Protein AF-A0A3E0QQ05-F1 (afdb_monomer)

Foldseek 3Di:
DDDDDDDDDDDDDDDDDDPDPPPDPPPPPPLPWAKADEFEEEDADALDAFQDWDFQPPDPDVVSVVVVVVCVVHVRYTYIYHYFDACVRPVCGLQVQLPDPPHGQKYKYFLVSCQVRVVVRFDFCVVVCVVCVVVCDDPQVVVQCVSDDVRTRQWHFPDDDAWDKDFDPVLCVVLVQDDDDVVRDPVSVVVVQVSCVVVVAEEEEDEPRDPPPDDPVNVPPPGGYIYTYHDTGMTMGGDPDPMDIDGDD

Sequence (249 aa):
MSVRMKTAAALFAAMLLLAACQSGIVQPDATETSYSGTLRVALFGGYSFQSTPYPAGNKPYPIHDRIKAFMEQNPNVQIEVTDFPSLSAKPTAVREALDDPDGYDIIEMNIHEARLAGNGRLSSLESRIQENKPRWDGDYAKVIEQAEIDGIPYLLPVRSDPMMVYYDRLAFAQLGLPEPREGWPLEEFASAANRLAEAGLSVAFRSISTRRSPSSADSEACTRHLIIRTSKFIWTAARPSRLSSSMPA

Nearest PDB structures (foldseek):
  5z6c-assembly1_A  TM=7.400E-01  e=3.273E-05  Bacillus subtilis subsp. subtilis str. 168
  4ry1-assembly2_B  TM=7.148E-01  e=7.923E-05  Pectobacterium atrosepticum SCRI1043
  2w7y-assembly2_B  TM=6.577E-01  e=3.273E-05  Streptococcus pneumoniae SP3-BS71
  5dvi-assembly2_B  TM=6.111E-01  e=2.985E-04  Pseudomonas bharatica CSV86
  8at0-assembly2_B  TM=5.837E-01  e=1.276E-03  Escherichia coli K-12

pLDDT: mean 76.59, std 19.72, range [32.69, 94.75]

Solvent-accessible surface area (backbone atoms only — not comparable to full-atom values): 15219 Å² total; per-residue (Å²): 139,90,83,82,89,82,90,85,90,78,90,79,92,86,78,92,82,84,88,78,83,80,75,79,73,79,69,76,81,73,75,65,71,44,53,36,43,66,45,37,35,30,35,66,42,67,100,63,80,42,81,59,74,37,62,57,48,79,51,103,45,78,67,26,55,53,51,35,54,50,32,72,76,28,80,54,36,45,51,39,33,25,35,41,62,52,51,92,78,34,80,56,42,60,42,54,44,65,69,37,91,85,43,54,32,31,38,53,41,34,68,67,53,44,67,75,52,30,74,97,60,58,38,75,38,55,71,61,48,63,76,38,35,95,79,49,46,73,70,63,36,52,53,37,62,75,56,37,56,97,86,39,39,40,48,46,81,78,48,82,36,72,65,44,81,45,70,39,66,65,60,31,58,77,69,71,47,82,78,90,53,91,86,59,50,68,67,58,52,51,50,53,46,50,56,37,43,76,71,73,30,51,68,45,82,42,66,76,89,68,75,68,77,78,52,84,80,61,72,78,62,86,72,54,40,40,36,42,34,50,49,60,55,34,20,36,33,38,40,81,66,76,58,49,74,48,73,81,130

Mean predicted aligned error: 13.29 Å

Secondary structure (DSSP, 8-state):
---------------------------------EEEEEEEEEE---SS---S-EETT-SSSHHHHHHHHHHHH-TTEEEEEEE---TTT-TTHHHHHHH-TTS-SEEEE-HHHHHHH-TTTSPP-HHHHHHHTTTS-HHHHHHHHHT-BTTB--EEEEEE---EEEE-HHHHHHTTPPPP-TT--HHHHHHHHHHHHHTT-EEEEEETT--PPPPGGGGS----EEEEEE--EEEEEEPPP--EEE---

Structure (mmCIF, N/CA/C/O backbone):
data_AF-A0A3E0QQ05-F1
#
_entry.id   AF-A0A3E0QQ05-F1
#
loop_
_atom_site.group_PDB
_atom_site.id
_atom_site.type_symbol
_atom_site.label_atom_id
_atom_site.label_alt_id
_atom_site.label_comp_id
_atom_site.label_asym_id
_atom_site.label_entity_id
_atom_site.label_seq_id
_atom_site.pdbx_PDB_ins_code
_atom_site.Cartn_x
_atom_site.Cartn_y
_atom_site.Cartn_z
_atom_site.occupancy
_atom_site.B_iso_or_equiv
_atom_site.auth_seq_id
_atom_site.auth_comp_id
_atom_site.auth_asym_id
_atom_site.auth_atom_id
_atom_site.pdbx_PDB_model_num
ATOM 1 N N . MET A 1 1 ? -85.302 -38.349 12.582 1.00 38.97 1 MET A N 1
ATOM 2 C CA . MET A 1 1 ? -85.136 -39.511 13.484 1.00 38.97 1 MET A CA 1
ATOM 3 C C . MET A 1 1 ? -83.931 -39.258 14.371 1.00 38.97 1 MET A C 1
ATOM 5 O O . MET A 1 1 ? -82.851 -39.019 13.854 1.00 38.97 1 MET A O 1
ATOM 9 N N . SER A 1 2 ? -84.146 -39.203 15.686 1.00 40.12 2 SER A N 1
ATOM 10 C CA . SER A 1 2 ? -83.115 -38.976 16.702 1.00 40.12 2 SER A CA 1
ATOM 11 C C . SER A 1 2 ? -82.510 -40.293 17.180 1.00 40.12 2 SER A C 1
ATOM 13 O O . SER A 1 2 ? -83.300 -41.177 17.487 1.00 40.12 2 SER A O 1
ATOM 15 N N . VAL A 1 3 ? -81.189 -40.362 17.385 1.00 39.41 3 VAL A N 1
ATOM 16 C CA . VAL A 1 3 ? -80.503 -41.107 18.473 1.00 39.41 3 VAL A CA 1
ATOM 17 C C . VAL A 1 3 ? -79.105 -40.464 18.610 1.00 39.41 3 VAL A C 1
ATOM 19 O O . VAL A 1 3 ? -78.308 -40.538 17.688 1.00 39.41 3 VAL A O 1
ATOM 22 N N . ARG A 1 4 ? -78.869 -39.523 19.532 1.00 43.28 4 ARG A N 1
ATOM 23 C CA . ARG A 1 4 ? -78.317 -39.690 20.895 1.00 43.28 4 ARG A CA 1
ATOM 24 C C . ARG A 1 4 ? -77.052 -40.570 21.027 1.00 43.28 4 ARG A C 1
ATOM 26 O O . ARG A 1 4 ? -77.151 -41.783 21.085 1.00 43.28 4 ARG A O 1
ATOM 33 N N . MET A 1 5 ? -75.952 -39.884 21.370 1.00 39.28 5 MET A N 1
ATOM 34 C CA . MET A 1 5 ? -75.190 -40.095 22.618 1.00 39.28 5 MET A CA 1
ATOM 35 C C . MET A 1 5 ? -74.213 -41.286 22.658 1.00 39.28 5 MET A C 1
ATOM 37 O O . MET A 1 5 ? -74.634 -42.437 22.682 1.00 39.28 5 MET A O 1
ATOM 41 N N . LYS A 1 6 ? -72.916 -41.001 22.849 1.00 41.19 6 LYS A N 1
ATOM 42 C CA . LYS A 1 6 ? -72.212 -41.180 24.140 1.00 41.19 6 LYS A CA 1
ATOM 43 C C . LYS A 1 6 ? -70.719 -40.844 24.018 1.00 41.19 6 LYS A C 1
ATOM 45 O O . LYS A 1 6 ? -70.012 -41.326 23.145 1.00 41.19 6 LYS A O 1
ATOM 50 N N . THR A 1 7 ? -70.288 -40.007 24.948 1.00 46.28 7 THR A N 1
ATOM 51 C CA . THR A 1 7 ? -68.917 -39.769 25.394 1.00 46.28 7 THR A CA 1
ATOM 52 C C . THR A 1 7 ? -68.251 -41.054 25.896 1.00 46.28 7 THR A C 1
ATOM 54 O O . THR A 1 7 ? -68.895 -41.857 26.568 1.00 46.28 7 THR A O 1
ATOM 57 N N . ALA A 1 8 ? -66.945 -41.200 25.662 1.00 43.06 8 ALA A N 1
ATOM 58 C CA . ALA A 1 8 ? -66.064 -42.013 26.500 1.00 43.06 8 ALA A CA 1
ATOM 59 C C . ALA A 1 8 ? -64.639 -41.442 26.447 1.00 43.06 8 ALA A C 1
ATOM 61 O O . ALA A 1 8 ? -63.964 -41.502 25.424 1.00 43.06 8 ALA A O 1
ATOM 62 N N . ALA A 1 9 ? -64.222 -40.852 27.563 1.00 43.16 9 ALA A N 1
ATOM 63 C CA . ALA A 1 9 ? -62.843 -40.508 27.867 1.00 43.16 9 ALA A CA 1
ATOM 64 C C . ALA A 1 9 ? -62.200 -41.676 28.635 1.00 43.16 9 ALA A C 1
ATOM 66 O O . ALA A 1 9 ? -62.809 -42.169 29.580 1.00 43.16 9 ALA A O 1
ATOM 67 N N . ALA A 1 10 ? -60.989 -42.082 28.248 1.00 41.22 10 ALA A N 1
ATOM 68 C CA . ALA A 1 10 ? -59.998 -42.800 29.068 1.00 41.22 10 ALA A CA 1
ATOM 69 C C . ALA A 1 10 ? -58.675 -42.813 28.266 1.00 41.22 10 ALA A C 1
ATOM 71 O O . ALA A 1 10 ? -58.627 -43.396 27.190 1.00 41.22 10 ALA A O 1
ATOM 72 N N . LEU A 1 11 ? -57.674 -41.973 28.560 1.00 43.28 11 LEU A N 1
ATOM 73 C CA . LEU A 1 11 ? -56.587 -42.212 29.527 1.00 43.28 11 LEU A CA 1
ATOM 74 C C . LEU A 1 11 ? -56.007 -43.634 29.446 1.00 43.28 11 LEU A C 1
ATOM 76 O O . LEU A 1 11 ? -56.561 -44.537 30.056 1.00 43.28 11 LEU A O 1
ATOM 80 N N . PHE A 1 12 ? -54.868 -43.802 28.764 1.00 42.97 12 PHE A N 1
ATOM 81 C CA . PHE A 1 12 ? -53.678 -44.431 29.352 1.00 42.97 12 PHE A CA 1
ATOM 82 C C . PHE A 1 12 ? -52.429 -44.157 28.502 1.00 42.97 12 PHE A C 1
ATOM 84 O O . PHE A 1 12 ? -52.388 -44.398 27.298 1.00 42.97 12 PHE A O 1
ATOM 91 N N . ALA A 1 13 ? -51.417 -43.616 29.171 1.00 38.94 13 ALA A N 1
ATOM 92 C CA . ALA A 1 13 ? -50.069 -43.429 28.678 1.00 38.94 13 ALA A CA 1
ATOM 93 C C . ALA A 1 13 ? -49.371 -44.781 28.467 1.00 38.94 13 ALA A C 1
ATOM 95 O O . ALA A 1 13 ? -49.426 -45.620 29.361 1.00 38.94 13 ALA A O 1
ATOM 96 N N . ALA A 1 14 ? -48.691 -44.949 27.329 1.00 40.16 14 ALA A N 1
ATOM 97 C CA . ALA A 1 14 ? -47.413 -45.660 27.190 1.00 40.16 14 ALA A CA 1
ATOM 98 C C . ALA A 1 14 ? -47.063 -45.820 25.702 1.00 40.16 14 ALA A C 1
ATOM 100 O O . ALA A 1 14 ? -47.568 -46.721 25.042 1.00 40.16 14 ALA A O 1
ATOM 101 N N . MET A 1 15 ? -46.176 -44.965 25.193 1.00 46.16 15 MET A N 1
ATOM 102 C CA . MET A 1 15 ? -45.082 -45.373 24.302 1.00 46.16 15 MET A CA 1
ATOM 103 C C . MET A 1 15 ? -44.133 -44.182 24.119 1.00 46.16 15 MET A C 1
ATOM 105 O O . MET A 1 15 ? -44.240 -43.390 23.186 1.00 46.16 15 MET A O 1
ATOM 109 N N . LEU A 1 16 ? -43.196 -44.056 25.067 1.00 51.97 16 LEU A N 1
ATOM 110 C CA . LEU A 1 16 ? -41.859 -43.571 24.742 1.00 51.97 16 LEU A CA 1
ATOM 111 C C . LEU A 1 16 ? -41.307 -44.477 23.640 1.00 51.97 16 LEU A C 1
ATOM 113 O O . LEU A 1 16 ? -41.326 -45.691 23.829 1.00 51.97 16 LEU A O 1
ATOM 117 N N . LEU A 1 17 ? -40.825 -43.877 22.551 1.00 50.38 17 LEU A N 1
ATOM 118 C CA . LEU A 1 17 ? -39.669 -44.274 21.730 1.00 50.38 17 LEU A CA 1
ATOM 119 C C . LEU A 1 17 ? -39.839 -43.679 20.328 1.00 50.38 17 LEU A C 1
ATOM 121 O O . LEU A 1 17 ? -40.273 -44.365 19.420 1.00 50.38 17 LEU A O 1
ATOM 125 N N . LEU A 1 18 ? -39.474 -42.411 20.143 1.00 44.72 18 LEU A N 1
ATOM 126 C CA . LEU A 1 18 ? -38.941 -41.928 18.862 1.00 44.72 18 LEU A CA 1
ATOM 127 C C . LEU A 1 18 ? -38.005 -40.735 19.136 1.00 44.72 18 LEU A C 1
ATOM 129 O O . LEU A 1 18 ? -38.183 -39.621 18.659 1.00 44.72 18 LEU A O 1
ATOM 133 N N . ALA A 1 19 ? -36.997 -40.989 19.973 1.00 53.72 19 ALA A N 1
ATOM 134 C CA . ALA A 1 19 ? -35.751 -40.240 19.944 1.00 53.72 19 ALA A CA 1
ATOM 135 C C . ALA A 1 19 ? -34.808 -40.979 18.989 1.00 53.72 19 ALA A C 1
ATOM 137 O O . ALA A 1 19 ? -34.232 -41.994 19.365 1.00 53.72 19 ALA A O 1
ATOM 138 N N . ALA A 1 20 ? -34.703 -40.504 17.751 1.00 45.84 20 ALA A N 1
ATOM 139 C CA . ALA A 1 20 ? -33.552 -40.707 16.873 1.00 45.84 20 ALA A CA 1
ATOM 140 C C . ALA A 1 20 ? -33.753 -39.858 15.613 1.00 45.84 20 ALA A C 1
ATOM 142 O O . ALA A 1 20 ? -34.828 -39.876 15.026 1.00 45.84 20 ALA A O 1
ATOM 143 N N . CYS A 1 21 ? -32.696 -39.150 15.214 1.00 43.31 21 CYS A N 1
ATOM 144 C CA . CYS A 1 21 ? -32.610 -38.206 14.094 1.00 43.31 21 CYS A CA 1
ATOM 145 C C . CYS A 1 21 ? -33.049 -36.760 14.385 1.00 43.31 21 CYS A C 1
ATOM 147 O O . CYS A 1 21 ? -33.663 -36.113 13.543 1.00 43.31 21 CYS A O 1
ATOM 149 N N . GLN A 1 22 ? -32.612 -36.192 15.513 1.00 44.66 22 GLN A N 1
ATOM 150 C CA . GLN A 1 22 ? -32.132 -34.810 15.457 1.00 44.66 22 GLN A CA 1
ATOM 151 C C . GLN A 1 22 ? -30.623 -34.895 15.246 1.00 44.66 22 GLN A C 1
ATOM 153 O O . GLN A 1 22 ? -29.853 -35.071 16.187 1.00 44.66 22 GLN A O 1
ATOM 158 N N . SER A 1 23 ? -30.218 -34.916 13.977 1.00 44.16 23 SER A N 1
ATOM 159 C CA . SER A 1 23 ? -28.817 -34.794 13.596 1.00 44.16 23 SER A CA 1
ATOM 160 C C . SER A 1 23 ? -28.290 -33.519 14.237 1.00 44.16 23 SER A C 1
ATOM 162 O O . SER A 1 23 ? -28.726 -32.423 13.888 1.00 44.16 23 SER A O 1
ATOM 164 N N . GLY A 1 24 ? -27.413 -33.689 15.226 1.00 43.06 24 GLY A N 1
ATOM 165 C CA . GLY A 1 24 ? -26.713 -32.609 15.894 1.00 43.06 24 GLY A CA 1
ATOM 166 C C . GLY A 1 24 ? -25.843 -31.876 14.889 1.00 43.06 24 GLY A C 1
ATOM 167 O O . GLY A 1 24 ? -24.678 -32.209 14.702 1.00 43.06 24 GLY A O 1
ATOM 168 N N . ILE A 1 25 ? -26.418 -30.866 14.248 1.00 38.78 25 ILE A N 1
ATOM 169 C CA . ILE A 1 25 ? -25.654 -29.703 13.839 1.00 38.78 25 ILE A CA 1
ATOM 170 C C . ILE A 1 25 ? -25.498 -28.912 15.130 1.00 38.78 25 ILE A C 1
ATOM 172 O O . ILE A 1 25 ? -26.412 -28.217 15.565 1.00 38.78 25 ILE A O 1
ATOM 176 N N . VAL A 1 26 ? -24.349 -29.085 15.779 1.00 35.78 26 VAL A N 1
ATOM 177 C CA . VAL A 1 26 ? -23.828 -28.066 16.683 1.00 35.78 26 VAL A CA 1
ATOM 178 C C . VAL A 1 26 ? -23.641 -26.837 15.800 1.00 35.78 26 VAL A C 1
ATOM 180 O O . VAL A 1 26 ? -22.655 -26.729 15.075 1.00 35.78 26 VAL A O 1
ATOM 183 N N . GLN A 1 27 ? -24.644 -25.960 15.768 1.00 42.28 27 GLN A N 1
ATOM 184 C CA . GLN A 1 27 ? -24.405 -24.583 15.380 1.00 42.28 27 GLN A CA 1
ATOM 185 C C . GLN A 1 27 ? -23.382 -24.075 16.396 1.00 42.28 27 GLN A C 1
ATOM 187 O O . GLN A 1 27 ? -23.651 -24.169 17.595 1.00 42.28 27 GLN A O 1
ATOM 192 N N . PRO A 1 28 ? -22.188 -23.628 15.973 1.00 38.81 28 PRO A N 1
ATOM 193 C CA . PRO A 1 28 ? -21.357 -22.876 16.889 1.00 38.81 28 PRO A CA 1
ATOM 194 C C . PRO A 1 28 ? -22.210 -21.683 17.309 1.00 38.81 28 PRO A C 1
ATOM 196 O O . PRO A 1 28 ? -22.680 -20.944 16.440 1.00 38.81 28 PRO A O 1
ATOM 199 N N . ASP A 1 29 ? -22.471 -21.549 18.610 1.00 37.44 29 ASP A N 1
ATOM 200 C CA . ASP A 1 29 ? -23.001 -20.314 19.170 1.00 37.44 29 ASP A CA 1
ATOM 201 C C . ASP A 1 29 ? -22.044 -19.213 18.720 1.00 37.44 29 ASP A C 1
ATOM 203 O O . ASP A 1 29 ? -20.929 -19.068 19.229 1.00 37.44 29 ASP A O 1
ATOM 207 N N . ALA A 1 30 ? -22.447 -18.483 17.683 1.00 43.88 30 ALA A N 1
ATOM 208 C CA . ALA A 1 30 ? -21.835 -17.226 17.346 1.00 43.88 30 ALA A CA 1
ATOM 209 C C . ALA A 1 30 ? -22.199 -16.314 18.510 1.00 43.88 30 ALA A C 1
ATOM 211 O O . ALA A 1 30 ? -23.277 -15.728 18.541 1.00 43.88 30 ALA A O 1
ATOM 212 N N . THR A 1 31 ? -21.325 -16.248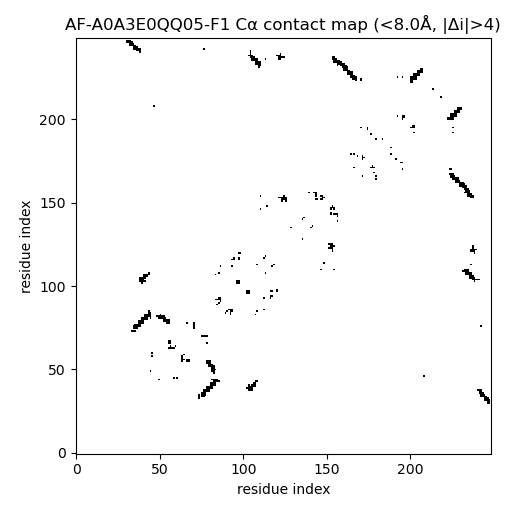 19.512 1.00 48.69 31 THR A N 1
ATOM 213 C CA . THR A 1 31 ? -21.320 -15.144 20.461 1.00 48.69 31 THR A CA 1
ATOM 214 C C . THR A 1 31 ? -21.279 -13.877 19.615 1.00 48.69 31 THR A C 1
ATOM 216 O O . THR A 1 31 ? -20.237 -13.575 19.023 1.00 48.69 31 THR A O 1
ATOM 219 N N . GLU A 1 32 ? -22.421 -13.202 19.461 1.00 58.31 32 GLU A N 1
ATOM 220 C CA . GLU A 1 32 ? -22.522 -11.976 18.675 1.00 58.31 32 GLU A CA 1
ATOM 221 C C . GLU A 1 32 ? -21.698 -10.909 19.391 1.00 58.31 32 GLU A C 1
ATOM 223 O O . GLU A 1 32 ? -22.152 -10.219 20.302 1.00 58.31 32 GLU A O 1
ATOM 228 N N . THR A 1 33 ? -20.423 -10.834 19.022 1.00 69.81 33 THR A N 1
ATOM 229 C CA . THR A 1 33 ? -19.538 -9.774 19.477 1.00 69.81 33 THR A CA 1
ATOM 230 C C . THR A 1 33 ? -20.056 -8.485 18.864 1.00 69.81 33 THR A C 1
ATOM 232 O O . THR A 1 33 ? -19.930 -8.263 17.662 1.00 69.81 33 THR A O 1
ATOM 235 N N . SER A 1 34 ? -20.666 -7.644 19.693 1.00 80.00 34 SER A N 1
ATOM 236 C CA . SER A 1 34 ? -21.087 -6.309 19.282 1.00 80.00 34 SER A CA 1
ATOM 237 C C . SER A 1 34 ? -19.917 -5.335 19.426 1.00 80.00 34 SER A C 1
ATOM 239 O O . SER A 1 34 ? -19.274 -5.270 20.478 1.00 80.00 34 SER A O 1
ATOM 241 N N . TYR A 1 35 ? -19.626 -4.590 18.359 1.00 88.81 35 TYR A N 1
ATOM 242 C CA . TYR A 1 35 ? -18.605 -3.542 18.348 1.00 88.81 35 TYR A CA 1
ATOM 243 C C . TYR A 1 35 ? -19.257 -2.165 18.411 1.00 88.81 35 TYR A C 1
ATOM 245 O O . TYR A 1 35 ? -20.304 -1.948 17.798 1.00 88.81 35 TYR A O 1
ATOM 253 N N . SER A 1 36 ? -18.628 -1.218 19.108 1.00 92.56 36 SER A N 1
ATOM 254 C CA . SER A 1 36 ? -19.083 0.176 19.126 1.00 92.56 36 SER A CA 1
ATOM 255 C C . SER A 1 36 ? -17.932 1.178 19.190 1.00 92.56 36 SER A C 1
ATOM 257 O O . SER A 1 36 ? -16.874 0.883 19.751 1.00 92.56 36 SER A O 1
ATOM 259 N N . GLY A 1 37 ? -18.151 2.364 18.617 1.00 92.38 37 GLY A N 1
ATOM 260 C CA . GLY A 1 37 ? -17.210 3.487 18.640 1.00 92.38 37 GLY A CA 1
ATOM 261 C C . GLY A 1 37 ? -16.821 3.991 17.250 1.00 92.38 37 GLY A C 1
ATOM 262 O O . GLY A 1 37 ? -17.378 3.569 16.238 1.00 92.38 37 GLY A O 1
ATOM 263 N N . THR A 1 38 ? -15.850 4.903 17.208 1.00 93.00 38 THR A N 1
ATOM 264 C CA . THR A 1 38 ? -15.334 5.487 15.962 1.00 93.00 38 THR A CA 1
ATOM 265 C C . THR A 1 38 ? -13.928 4.974 15.679 1.00 93.00 38 THR A C 1
ATOM 267 O O . THR A 1 38 ? -13.060 5.055 16.547 1.00 93.00 38 THR A O 1
ATOM 270 N N . LEU A 1 39 ? -13.701 4.486 14.459 1.00 94.56 39 LEU A N 1
ATOM 271 C CA . LEU A 1 39 ? -12.379 4.185 13.917 1.00 94.56 39 LEU A CA 1
ATOM 272 C C . LEU A 1 39 ? -11.937 5.274 12.941 1.00 94.56 39 LEU A C 1
ATOM 274 O O . LEU A 1 39 ? -12.670 5.633 12.019 1.00 94.56 39 LEU A O 1
ATOM 278 N N . ARG A 1 40 ? -10.701 5.737 13.101 1.00 93.75 40 ARG A N 1
ATOM 279 C CA . ARG A 1 40 ? -10.019 6.646 12.177 1.00 93.75 40 ARG A CA 1
ATOM 280 C C . ARG A 1 40 ? -9.080 5.854 11.281 1.00 93.75 40 ARG A C 1
ATOM 282 O O . ARG A 1 40 ? -8.134 5.227 11.760 1.00 93.75 40 ARG A O 1
ATOM 289 N N . VAL A 1 41 ? -9.325 5.900 9.977 1.00 93.69 41 VAL A N 1
ATOM 290 C CA . VAL A 1 41 ? -8.593 5.123 8.974 1.00 93.69 41 VAL A CA 1
ATOM 291 C C . VAL A 1 41 ? -7.890 6.063 8.000 1.00 93.69 41 VAL A C 1
ATOM 293 O O . VAL A 1 41 ? -8.520 6.842 7.291 1.00 93.69 41 VAL A O 1
ATOM 296 N N . ALA A 1 42 ? -6.569 5.966 7.934 1.00 91.94 42 ALA A N 1
ATOM 297 C CA . ALA A 1 42 ? -5.756 6.634 6.929 1.00 91.94 42 ALA A CA 1
ATOM 298 C C . ALA A 1 42 ? -5.557 5.704 5.729 1.00 91.94 42 ALA A C 1
ATOM 300 O O . ALA A 1 42 ? -4.978 4.631 5.885 1.00 91.94 42 ALA A O 1
ATOM 301 N N . LEU A 1 43 ? -6.002 6.113 4.539 1.00 89.56 43 LEU A N 1
ATOM 302 C CA . LEU A 1 43 ? -5.826 5.355 3.292 1.00 89.56 43 LEU A CA 1
ATOM 303 C C . LEU A 1 43 ? -4.988 6.139 2.289 1.00 89.56 43 LEU A C 1
ATOM 305 O O . LEU A 1 43 ? -5.044 7.363 2.252 1.00 89.56 43 LEU A O 1
ATOM 309 N N . PHE A 1 44 ? -4.258 5.467 1.406 1.00 83.00 44 PHE A N 1
ATOM 310 C CA . PHE A 1 44 ? -3.674 6.142 0.254 1.00 83.00 44 PHE A CA 1
ATOM 311 C C . PHE A 1 44 ? -4.795 6.575 -0.683 1.00 83.00 44 PHE A C 1
ATOM 313 O O . PHE A 1 44 ? -5.419 5.751 -1.352 1.00 83.00 44 PHE A O 1
ATOM 320 N N . GLY A 1 45 ? -5.043 7.889 -0.691 1.00 68.12 45 GLY A N 1
ATOM 321 C CA . GLY A 1 45 ? -6.131 8.520 -1.424 1.00 68.12 45 GLY A CA 1
ATOM 322 C C . GLY A 1 45 ? -6.208 8.014 -2.851 1.00 68.12 45 GLY A C 1
ATOM 323 O O . GLY A 1 45 ? -5.226 8.110 -3.583 1.00 68.12 45 GLY A O 1
ATOM 324 N N . GLY A 1 46 ? -7.357 7.424 -3.195 1.00 65.62 46 GLY A N 1
ATOM 325 C CA . GLY A 1 46 ? -7.627 6.811 -4.493 1.00 65.62 46 GLY A CA 1
ATOM 326 C C . GLY A 1 46 ? -7.586 7.820 -5.648 1.00 65.62 46 GLY A C 1
ATOM 327 O O . GLY A 1 46 ? -6.635 8.568 -5.829 1.00 65.62 46 GLY A O 1
ATOM 328 N N . TYR A 1 47 ? -8.617 7.859 -6.491 1.00 63.34 47 TYR A N 1
ATOM 329 C CA . TYR A 1 47 ? -8.582 8.716 -7.687 1.00 63.34 47 TYR A CA 1
ATOM 330 C C . TYR A 1 47 ? -8.599 10.231 -7.395 1.00 63.34 47 TYR A C 1
ATOM 332 O O . TYR A 1 47 ? -8.226 11.019 -8.261 1.00 63.34 47 TYR A O 1
ATOM 340 N N . SER A 1 48 ? -9.006 10.647 -6.192 1.00 75.94 48 SER A N 1
ATOM 341 C CA . SER A 1 48 ? -9.001 12.042 -5.740 1.00 75.94 48 SER A CA 1
ATOM 342 C C . SER A 1 48 ? -8.492 12.136 -4.304 1.00 75.94 48 SER A C 1
ATOM 344 O O . SER A 1 48 ? -8.945 11.382 -3.442 1.00 75.94 48 SER A O 1
ATOM 346 N N . PHE A 1 49 ? -7.560 13.060 -4.054 1.00 82.06 49 PHE A N 1
ATOM 347 C CA . PHE A 1 49 ? -6.968 13.268 -2.733 1.00 82.06 49 PHE A CA 1
ATOM 348 C C . PHE A 1 49 ? -7.849 14.173 -1.855 1.00 82.06 49 PHE A C 1
ATOM 350 O O . PHE A 1 49 ? -8.282 15.233 -2.306 1.00 82.06 49 PHE A O 1
ATOM 357 N N . GLN A 1 50 ? -8.082 13.784 -0.601 1.00 84.50 50 GLN A N 1
ATOM 358 C CA . GLN A 1 50 ? -8.856 14.530 0.390 1.00 84.50 50 GLN A CA 1
ATOM 359 C C . GLN A 1 50 ? -8.200 14.455 1.777 1.00 84.50 50 GLN A C 1
ATOM 361 O O . GLN A 1 50 ? -8.252 13.429 2.451 1.00 84.50 50 GLN A O 1
ATOM 366 N N . SER A 1 51 ? -7.611 15.571 2.212 1.00 82.25 51 SER A N 1
ATOM 367 C CA . SER A 1 51 ? -6.897 15.679 3.493 1.00 82.25 51 SER A CA 1
ATOM 368 C C . SER A 1 51 ? -7.802 15.873 4.711 1.00 82.25 51 SER A C 1
ATOM 370 O O . SER A 1 51 ? -7.314 15.846 5.836 1.00 82.25 51 SER A O 1
ATOM 372 N N . THR A 1 52 ? -9.093 16.134 4.507 1.00 87.75 52 THR A N 1
ATOM 373 C CA . THR A 1 52 ? -10.082 16.234 5.585 1.00 87.75 52 THR A CA 1
ATOM 374 C C . THR A 1 52 ? -10.779 14.890 5.784 1.00 87.75 52 THR A C 1
ATOM 376 O O . THR A 1 52 ? -11.056 14.230 4.779 1.00 87.75 52 THR A O 1
ATOM 379 N N . PRO A 1 53 ? -11.100 14.486 7.029 1.00 90.56 53 PRO A N 1
ATOM 380 C CA . PRO A 1 53 ? -11.860 13.266 7.272 1.00 90.56 53 PRO A CA 1
ATOM 381 C C . PRO A 1 53 ? -13.193 13.262 6.520 1.00 90.56 53 PRO A C 1
ATOM 383 O O . PRO A 1 53 ? -13.863 14.292 6.406 1.00 90.56 53 PRO A O 1
ATOM 386 N N . TYR A 1 54 ? -13.582 12.099 6.013 1.00 90.81 54 TYR A N 1
ATOM 387 C CA . TYR A 1 54 ? -14.840 11.886 5.312 1.00 90.81 54 TYR A CA 1
ATOM 388 C C . TYR A 1 54 ? -15.452 10.519 5.647 1.00 90.81 54 TYR A C 1
ATOM 390 O O . TYR A 1 54 ? -14.729 9.598 6.035 1.00 90.81 54 TYR A O 1
ATOM 398 N N . PRO A 1 55 ? -16.779 10.352 5.494 1.00 87.62 55 PRO A N 1
ATOM 399 C CA . PRO A 1 55 ? -17.431 9.079 5.775 1.00 87.62 55 PRO A CA 1
ATOM 400 C C . PRO A 1 55 ? -16.930 7.961 4.858 1.00 87.62 55 PRO A C 1
ATOM 402 O O . PRO A 1 55 ? -16.691 8.165 3.663 1.00 87.62 55 PRO A O 1
ATOM 405 N N . ALA A 1 56 ? -16.829 6.746 5.385 1.00 83.38 56 ALA A N 1
ATOM 406 C CA . ALA A 1 56 ? -16.574 5.585 4.545 1.00 83.38 56 ALA A CA 1
ATOM 407 C C . ALA A 1 56 ? -17.657 5.394 3.459 1.00 83.38 56 ALA A C 1
ATOM 409 O O . ALA A 1 56 ? -18.811 5.784 3.618 1.00 83.38 56 ALA A O 1
ATOM 410 N N . GLY A 1 57 ? -17.268 4.819 2.316 1.00 79.81 57 GLY A N 1
ATOM 411 C CA . GLY A 1 57 ? -18.139 4.709 1.135 1.00 79.81 57 GLY A CA 1
ATOM 412 C C . GLY A 1 57 ? -18.175 5.943 0.220 1.00 79.81 57 GLY A C 1
ATOM 413 O O . GLY A 1 57 ? -18.735 5.860 -0.866 1.00 79.81 57 GLY A O 1
ATOM 414 N N . ASN A 1 58 ? -17.552 7.070 0.593 1.00 84.56 58 ASN A N 1
ATOM 415 C CA . ASN A 1 58 ? -17.616 8.312 -0.197 1.00 84.56 58 ASN A CA 1
ATOM 416 C C . ASN A 1 58 ? -16.871 8.262 -1.550 1.00 84.56 58 ASN A C 1
ATOM 418 O O . ASN A 1 58 ? -17.030 9.159 -2.377 1.00 84.56 58 ASN A O 1
ATOM 422 N N . LYS A 1 59 ? -16.022 7.251 -1.789 1.00 84.56 59 LYS A N 1
ATOM 423 C CA . LYS A 1 59 ? -15.199 7.145 -3.005 1.00 84.56 59 LYS A CA 1
ATOM 424 C C . LYS A 1 59 ? -15.450 5.836 -3.752 1.00 84.56 59 LYS A C 1
ATOM 426 O O . LYS A 1 59 ? -15.556 4.798 -3.102 1.00 84.56 59 LYS A O 1
ATOM 431 N N . PRO A 1 60 ? -15.452 5.854 -5.101 1.00 82.19 60 PRO A N 1
ATOM 432 C CA . PRO A 1 60 ? -15.636 4.660 -5.922 1.00 82.19 60 PRO A CA 1
ATOM 433 C C . PRO A 1 60 ? -14.336 3.841 -5.984 1.00 82.19 60 PRO A C 1
ATOM 435 O O . PRO A 1 60 ? -13.629 3.828 -6.996 1.00 82.19 60 PRO A O 1
ATOM 438 N N . TYR A 1 61 ? -13.971 3.202 -4.873 1.00 81.75 61 TYR A N 1
ATOM 439 C CA . TYR A 1 61 ? -12.760 2.392 -4.766 1.00 81.75 61 TYR A CA 1
ATOM 440 C C . TYR A 1 61 ? -13.010 1.166 -3.864 1.00 81.75 61 TYR A C 1
ATOM 442 O O . TYR A 1 61 ? -13.614 1.336 -2.806 1.00 81.75 61 TYR A O 1
ATOM 450 N N . PRO A 1 62 ? -12.538 -0.053 -4.216 1.00 85.12 62 PRO A N 1
ATOM 451 C CA . PRO A 1 62 ? -13.027 -1.302 -3.607 1.00 85.12 62 PRO A CA 1
ATOM 452 C C . PRO A 1 62 ? -12.903 -1.407 -2.082 1.00 85.12 62 PRO A C 1
ATOM 454 O O . PRO A 1 62 ? -13.682 -2.107 -1.439 1.00 85.12 62 PRO A O 1
ATOM 457 N N . ILE A 1 63 ? -11.918 -0.736 -1.480 1.00 86.81 63 ILE A N 1
ATOM 458 C CA . ILE A 1 63 ? -11.770 -0.716 -0.020 1.00 86.81 63 ILE A CA 1
ATOM 459 C C . ILE A 1 63 ? -12.916 0.050 0.658 1.00 86.81 63 ILE A C 1
ATOM 461 O O . ILE A 1 63 ? -13.368 -0.366 1.717 1.00 86.81 63 ILE A O 1
ATOM 465 N N . HIS A 1 64 ? -13.449 1.109 0.038 1.00 89.44 64 HIS A N 1
ATOM 466 C CA . HIS A 1 64 ? -14.564 1.874 0.599 1.00 89.44 64 HIS A CA 1
ATOM 467 C C . HIS A 1 64 ? -15.851 1.050 0.625 1.00 89.44 64 HIS A C 1
ATOM 469 O O . HIS A 1 64 ? -16.583 1.135 1.607 1.00 89.44 64 HIS A O 1
ATOM 475 N N . ASP A 1 65 ? -16.086 0.208 -0.386 1.00 89.44 65 ASP A N 1
ATOM 476 C CA . ASP A 1 65 ? -17.231 -0.709 -0.412 1.00 89.44 65 ASP A CA 1
ATOM 477 C C . ASP A 1 65 ? -17.143 -1.739 0.722 1.00 89.44 65 ASP A C 1
ATOM 479 O O . ASP A 1 65 ? -18.130 -2.015 1.402 1.00 89.44 65 ASP A O 1
ATOM 483 N N . ARG A 1 66 ? -15.938 -2.264 0.986 1.00 90.69 66 ARG A N 1
ATOM 484 C CA . ARG A 1 66 ? -15.689 -3.200 2.096 1.00 90.69 66 ARG A CA 1
ATOM 485 C C . ARG A 1 66 ? -15.882 -2.538 3.458 1.00 90.69 66 ARG A C 1
ATOM 487 O O . ARG A 1 66 ? -16.486 -3.142 4.338 1.00 90.69 66 ARG A O 1
ATOM 494 N N . ILE A 1 67 ? -15.396 -1.307 3.627 1.00 92.44 67 ILE A N 1
ATOM 495 C CA . ILE A 1 67 ? -15.588 -0.540 4.865 1.00 92.44 67 ILE A CA 1
ATOM 496 C C . ILE A 1 67 ? -17.079 -0.248 5.077 1.00 92.44 67 ILE A C 1
ATOM 498 O O . ILE A 1 67 ? -17.586 -0.423 6.182 1.00 92.44 67 ILE A O 1
ATOM 502 N N . LYS A 1 68 ? -17.803 0.135 4.018 1.00 92.38 68 LYS A N 1
ATOM 503 C CA . LYS A 1 68 ? -19.249 0.358 4.078 1.00 92.38 68 LYS A CA 1
ATOM 504 C C . LYS A 1 68 ?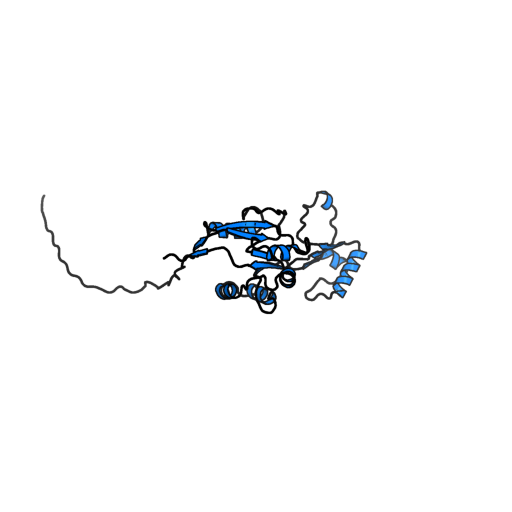 -19.997 -0.908 4.502 1.00 92.38 68 LYS A C 1
ATOM 506 O O . LYS A 1 68 ? -20.771 -0.849 5.449 1.00 92.38 68 LYS A O 1
ATOM 511 N N . ALA A 1 69 ? -19.711 -2.047 3.871 1.00 92.88 69 ALA A N 1
ATOM 512 C CA . ALA A 1 69 ? -20.323 -3.328 4.226 1.00 92.88 69 ALA A CA 1
ATOM 513 C C . ALA A 1 69 ? -20.032 -3.731 5.683 1.00 92.88 69 ALA A C 1
ATOM 515 O O . ALA A 1 69 ? -20.906 -4.255 6.370 1.00 92.88 69 ALA A O 1
ATOM 516 N N . PHE A 1 70 ? -18.822 -3.450 6.181 1.00 92.69 70 PHE A N 1
ATOM 517 C CA . PHE A 1 70 ? -18.488 -3.669 7.586 1.00 92.69 70 PHE A CA 1
ATOM 518 C C . PHE A 1 70 ? -19.338 -2.799 8.523 1.00 92.69 70 PHE A C 1
ATOM 520 O O . PHE A 1 70 ? -19.863 -3.321 9.501 1.00 92.69 70 PHE A O 1
ATOM 527 N N . MET A 1 71 ? -19.524 -1.507 8.227 1.00 93.69 71 MET A N 1
ATOM 528 C CA . MET A 1 71 ? -20.392 -0.634 9.035 1.00 93.69 71 MET A CA 1
ATOM 529 C C . MET A 1 71 ? -21.870 -1.041 8.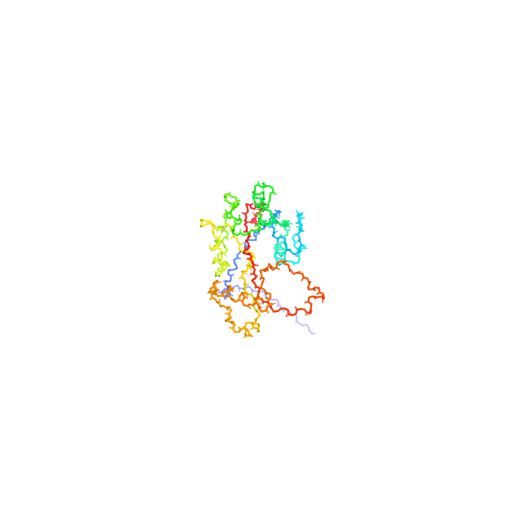958 1.00 93.69 71 MET A C 1
ATOM 531 O O . MET A 1 71 ? -22.571 -0.979 9.960 1.00 93.69 71 MET A O 1
ATOM 535 N N . GLU A 1 72 ? -22.351 -1.508 7.803 1.00 93.25 72 GLU A N 1
ATOM 536 C CA . GLU A 1 72 ? -23.722 -2.028 7.656 1.00 93.25 72 GLU A CA 1
ATOM 537 C C . GLU A 1 72 ? -23.965 -3.259 8.551 1.00 93.25 72 GLU A C 1
ATOM 539 O O . GLU A 1 72 ? -25.052 -3.419 9.100 1.00 93.25 72 GLU A O 1
ATOM 544 N N . GLN A 1 73 ? -22.942 -4.097 8.747 1.00 93.38 73 GLN A N 1
ATOM 545 C CA . GLN A 1 73 ? -22.974 -5.244 9.665 1.00 93.38 73 GLN A CA 1
ATOM 546 C C . GLN A 1 73 ? -22.740 -4.854 11.134 1.00 93.38 73 GLN A C 1
ATOM 548 O O . GLN A 1 73 ? -23.011 -5.649 12.028 1.00 93.38 73 GLN A O 1
ATOM 553 N N . ASN A 1 74 ? -22.235 -3.645 11.390 1.00 93.94 74 ASN A N 1
ATOM 554 C CA . ASN A 1 74 ? -21.851 -3.157 12.713 1.00 93.94 74 ASN A CA 1
ATOM 555 C C . ASN A 1 74 ? -22.391 -1.731 12.913 1.00 93.94 74 ASN A C 1
ATOM 557 O O . ASN A 1 74 ? -21.613 -0.776 12.896 1.00 93.94 74 ASN A O 1
ATOM 561 N N . PRO A 1 75 ? -23.711 -1.554 13.115 1.00 92.06 75 PRO A N 1
ATOM 562 C CA . PRO A 1 75 ? -24.365 -0.240 13.061 1.00 92.06 75 PRO A CA 1
ATOM 563 C C . PRO A 1 75 ? -23.907 0.743 14.151 1.00 92.06 75 PRO A C 1
ATOM 565 O O . PRO A 1 75 ? -24.105 1.949 14.019 1.00 92.06 75 PRO A O 1
ATOM 568 N N . ASN A 1 76 ? -23.278 0.242 15.217 1.00 94.50 76 ASN A N 1
ATOM 569 C CA . ASN A 1 76 ? -22.715 1.053 16.298 1.00 94.50 76 ASN A CA 1
ATOM 570 C C . ASN A 1 76 ? -21.256 1.474 16.037 1.00 94.50 76 ASN A C 1
ATOM 572 O O . ASN A 1 76 ? -20.653 2.147 16.879 1.00 94.50 76 ASN A O 1
ATOM 576 N N . VAL A 1 77 ? -20.677 1.068 14.903 1.00 94.75 77 VAL A N 1
ATOM 577 C CA . VAL A 1 77 ? -19.328 1.447 14.483 1.00 94.75 77 VAL A CA 1
ATOM 578 C C . VAL A 1 77 ? -19.400 2.535 13.422 1.00 94.75 77 VAL A C 1
ATOM 580 O O . VAL A 1 77 ? -20.063 2.387 12.399 1.00 94.75 77 VAL A O 1
ATOM 583 N N . GLN A 1 78 ? -18.658 3.613 13.652 1.00 93.94 78 GLN A N 1
ATOM 584 C CA . GLN A 1 78 ? -18.426 4.666 12.671 1.00 93.94 78 GLN A CA 1
ATOM 585 C C . GLN A 1 78 ? -16.993 4.604 12.161 1.00 93.94 78 GLN A C 1
ATOM 587 O O . GLN A 1 78 ? -16.066 4.356 12.930 1.00 93.94 78 GLN A O 1
ATOM 592 N N . ILE A 1 79 ? -16.802 4.838 10.863 1.00 94.69 79 ILE A N 1
ATOM 593 C CA . ILE A 1 79 ? -15.474 4.858 10.248 1.00 94.69 79 ILE A CA 1
ATOM 594 C C . ILE A 1 79 ? -15.268 6.176 9.510 1.00 94.69 79 ILE A C 1
ATOM 596 O O . ILE A 1 79 ? -15.933 6.468 8.512 1.00 94.69 79 ILE A O 1
ATOM 600 N N . GLU A 1 80 ? -14.307 6.949 10.006 1.00 93.19 80 GLU A N 1
ATOM 601 C CA . GLU A 1 80 ? -13.828 8.188 9.404 1.00 93.19 80 GLU A CA 1
ATOM 602 C C . GLU A 1 80 ? -12.566 7.890 8.600 1.00 93.19 80 GLU A C 1
ATOM 604 O O . GLU A 1 80 ? -11.581 7.379 9.137 1.00 93.19 80 GLU A O 1
ATOM 609 N N . VAL A 1 81 ? -12.588 8.203 7.307 1.00 93.50 81 VAL A N 1
ATOM 610 C CA . VAL A 1 81 ? -11.455 7.983 6.408 1.00 93.50 81 VAL A CA 1
ATOM 611 C C . VAL A 1 81 ? -10.781 9.311 6.091 1.00 93.50 81 VAL A C 1
ATOM 613 O O . VAL A 1 81 ? -11.459 10.282 5.772 1.00 93.50 81 VAL A O 1
ATOM 616 N N . THR A 1 82 ? -9.452 9.346 6.108 1.00 92.06 82 THR A N 1
ATOM 617 C CA . THR A 1 82 ? -8.660 10.476 5.602 1.00 92.06 82 THR A CA 1
ATOM 618 C C . THR A 1 82 ? -7.663 9.971 4.576 1.00 92.06 82 THR A C 1
ATOM 620 O O . THR A 1 82 ? -7.045 8.920 4.770 1.00 92.06 82 THR A O 1
ATOM 623 N N . ASP A 1 83 ? -7.461 10.721 3.493 1.00 90.56 83 ASP A N 1
ATOM 624 C CA . ASP A 1 83 ? -6.394 10.365 2.572 1.00 90.56 83 ASP A CA 1
ATOM 625 C C . ASP A 1 83 ? -5.040 10.770 3.129 1.00 90.56 83 ASP A C 1
ATOM 627 O O . ASP A 1 83 ? -4.786 11.916 3.507 1.00 90.56 83 ASP A O 1
ATOM 631 N N . PHE A 1 84 ? -4.143 9.804 3.107 1.00 85.00 84 PHE A N 1
ATOM 632 C CA . PHE A 1 84 ? -2.849 9.879 3.719 1.00 85.00 84 PHE A CA 1
ATOM 633 C C . PHE A 1 84 ? -1.753 9.958 2.653 1.00 85.00 84 PHE A C 1
ATOM 635 O O . PHE A 1 84 ? -1.733 9.149 1.719 1.00 85.00 84 PHE A O 1
ATOM 642 N N . PRO A 1 85 ? -0.836 10.935 2.727 1.00 78.81 85 PRO A N 1
ATOM 643 C CA . PRO A 1 85 ? 0.269 11.005 1.787 1.00 78.81 85 PRO A CA 1
ATOM 644 C C . PRO A 1 85 ? 1.320 9.936 2.119 1.00 78.81 85 PRO A C 1
ATOM 646 O O . PRO A 1 85 ? 1.791 9.838 3.248 1.00 78.81 85 PRO A O 1
ATOM 649 N N . SER A 1 86 ? 1.741 9.165 1.112 1.00 71.88 86 SER A N 1
ATOM 650 C CA . SER A 1 86 ? 2.894 8.253 1.240 1.00 71.88 86 SER A CA 1
ATOM 651 C C . SER A 1 86 ? 4.190 9.002 1.592 1.00 71.88 86 SER A C 1
ATOM 653 O O . SER A 1 86 ? 4.322 10.186 1.265 1.00 71.88 86 SER A O 1
ATOM 655 N N . LEU A 1 87 ? 5.201 8.306 2.130 1.00 70.44 87 LEU A N 1
ATOM 656 C CA . LEU A 1 87 ? 6.524 8.894 2.406 1.00 70.44 87 LEU A CA 1
ATOM 657 C C . LEU A 1 87 ? 7.174 9.504 1.158 1.00 70.44 87 LEU A C 1
ATOM 659 O O . LEU A 1 87 ? 7.873 10.507 1.261 1.00 70.44 87 LEU A O 1
ATOM 663 N N . SER A 1 88 ? 6.907 8.953 -0.031 1.00 70.00 88 SER A N 1
ATOM 664 C CA . SER A 1 88 ? 7.391 9.542 -1.288 1.00 70.00 88 SER A CA 1
ATOM 665 C C . SER A 1 88 ? 6.797 10.922 -1.586 1.00 70.00 88 SER A C 1
ATOM 667 O O . SER A 1 88 ? 7.446 11.725 -2.245 1.00 70.00 88 SER A O 1
ATOM 669 N N . ALA A 1 89 ? 5.576 11.199 -1.121 1.00 74.88 89 ALA A N 1
ATOM 670 C CA . ALA A 1 89 ? 4.922 12.494 -1.300 1.00 74.88 89 ALA A CA 1
ATOM 671 C C . ALA A 1 89 ? 5.231 13.457 -0.143 1.00 74.88 89 ALA A C 1
ATOM 673 O O . ALA A 1 89 ? 5.406 14.653 -0.366 1.00 74.88 89 ALA A O 1
ATOM 674 N N . LYS A 1 90 ? 5.314 12.940 1.089 1.00 82.56 90 LYS A N 1
ATOM 675 C CA . LYS A 1 90 ? 5.673 13.703 2.288 1.00 82.56 90 LYS A CA 1
ATOM 676 C C . LYS A 1 90 ? 6.522 12.821 3.222 1.00 82.56 90 LYS A C 1
ATOM 678 O O . LYS A 1 90 ? 5.957 12.032 3.979 1.00 82.56 90 LYS A O 1
ATOM 683 N N . PRO A 1 91 ? 7.862 12.972 3.227 1.00 81.94 91 PRO A N 1
ATOM 684 C CA . PRO A 1 91 ? 8.783 12.091 3.962 1.00 81.94 91 PRO A CA 1
ATOM 685 C C . PRO A 1 91 ? 8.596 12.030 5.481 1.00 81.94 91 PRO A C 1
ATOM 687 O O . PRO A 1 91 ? 9.137 11.143 6.134 1.00 81.94 91 PRO A O 1
ATOM 690 N N . THR A 1 92 ? 7.858 12.968 6.070 1.00 85.56 92 THR A N 1
ATOM 691 C CA . THR A 1 92 ? 7.574 12.983 7.509 1.00 85.56 92 THR A CA 1
ATOM 692 C C . THR A 1 92 ? 6.185 12.462 7.862 1.00 85.56 92 THR A C 1
ATOM 694 O O . THR A 1 92 ? 5.933 12.223 9.039 1.00 85.56 92 THR A O 1
ATOM 697 N N . ALA A 1 93 ? 5.305 12.231 6.878 1.00 85.00 93 ALA A N 1
ATOM 698 C CA . ALA A 1 93 ? 3.886 11.969 7.112 1.00 85.00 93 ALA A CA 1
ATOM 699 C C . ALA A 1 93 ? 3.636 10.775 8.032 1.00 85.00 93 ALA A C 1
ATOM 701 O O . ALA A 1 93 ? 2.938 10.919 9.029 1.00 85.00 93 ALA A O 1
ATOM 702 N N . VAL A 1 94 ? 4.213 9.606 7.719 1.00 86.06 94 VAL A N 1
ATOM 703 C CA . VAL A 1 94 ? 3.993 8.372 8.503 1.00 86.06 94 VAL A CA 1
ATOM 704 C C . VAL A 1 94 ? 4.453 8.565 9.941 1.00 86.06 94 VAL A C 1
ATOM 706 O O . VAL A 1 94 ? 3.737 8.200 10.864 1.00 86.06 94 VAL A O 1
ATOM 709 N N . ARG A 1 95 ? 5.617 9.192 10.146 1.00 87.06 95 ARG A N 1
ATOM 710 C CA . ARG A 1 95 ? 6.126 9.472 11.491 1.00 87.06 95 ARG A CA 1
ATOM 711 C C . ARG A 1 95 ? 5.191 10.402 12.261 1.00 87.06 95 ARG A C 1
ATOM 713 O O . ARG A 1 95 ? 4.817 10.067 13.374 1.00 87.06 95 ARG A O 1
ATOM 720 N N . GLU A 1 96 ? 4.793 11.521 11.659 1.00 88.50 96 GLU A N 1
ATOM 721 C CA . GLU A 1 96 ? 3.858 12.474 12.273 1.00 88.50 96 GLU A CA 1
ATOM 722 C C . GLU A 1 96 ? 2.533 11.797 12.656 1.00 88.50 96 GLU A C 1
ATOM 724 O O . GLU A 1 96 ? 2.047 11.987 13.762 1.00 88.50 96 GLU A O 1
ATOM 729 N N . ALA A 1 97 ? 1.986 10.954 11.777 1.00 88.62 97 ALA A N 1
ATOM 730 C CA . ALA A 1 97 ? 0.735 10.239 12.023 1.00 88.62 97 ALA A CA 1
ATOM 731 C C . ALA A 1 97 ? 0.827 9.188 13.136 1.00 88.62 97 ALA A C 1
ATOM 733 O O . ALA A 1 97 ? -0.152 8.947 13.840 1.00 88.62 97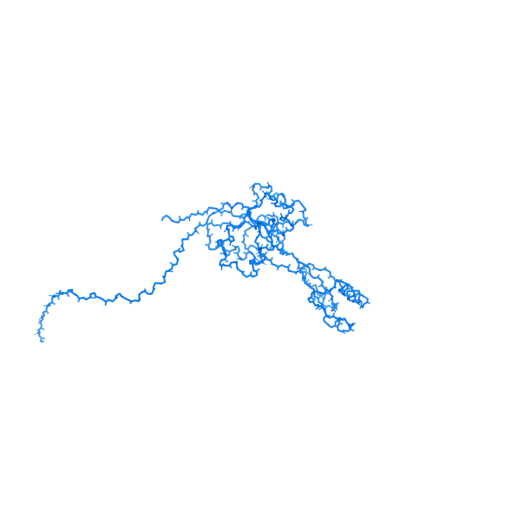 ALA A O 1
ATOM 734 N N . LEU A 1 98 ? 1.986 8.544 13.279 1.00 88.94 98 LEU A N 1
ATOM 735 C CA . LEU A 1 98 ? 2.231 7.576 14.346 1.00 88.94 98 LEU A CA 1
ATOM 736 C C . LEU A 1 98 ? 2.495 8.251 15.696 1.00 88.94 98 LEU A C 1
ATOM 738 O O . LEU A 1 98 ? 2.142 7.685 16.729 1.00 88.94 98 LEU A O 1
ATOM 742 N N . ASP A 1 99 ? 3.101 9.440 15.684 1.00 88.62 99 ASP A N 1
ATOM 743 C CA . ASP A 1 99 ? 3.390 10.227 16.887 1.00 88.62 99 ASP A CA 1
ATOM 744 C C . ASP A 1 99 ? 2.161 11.000 17.404 1.00 88.62 99 ASP A C 1
ATOM 746 O O . ASP A 1 99 ? 2.135 11.395 18.568 1.00 88.62 99 ASP A O 1
ATOM 750 N N . ASP A 1 100 ? 1.126 11.182 16.578 1.00 88.81 100 ASP A N 1
ATOM 751 C CA . ASP A 1 100 ? -0.127 11.829 16.971 1.00 88.81 100 ASP A CA 1
ATOM 752 C C . ASP A 1 100 ? -0.965 10.913 17.896 1.00 88.81 100 ASP A C 1
ATOM 754 O O . ASP A 1 100 ? -1.445 9.865 17.447 1.00 88.81 100 ASP A O 1
ATOM 758 N N . PRO A 1 101 ? -1.182 11.251 19.184 1.00 81.75 101 PRO A N 1
ATOM 759 C CA . PRO A 1 101 ? -2.017 10.449 20.088 1.00 81.75 101 PRO A CA 1
ATOM 760 C C . PRO A 1 101 ? -3.492 10.400 19.653 1.00 81.75 101 PRO A C 1
ATOM 762 O O . PRO A 1 101 ? -4.186 9.404 19.880 1.00 81.75 101 PRO A O 1
ATOM 76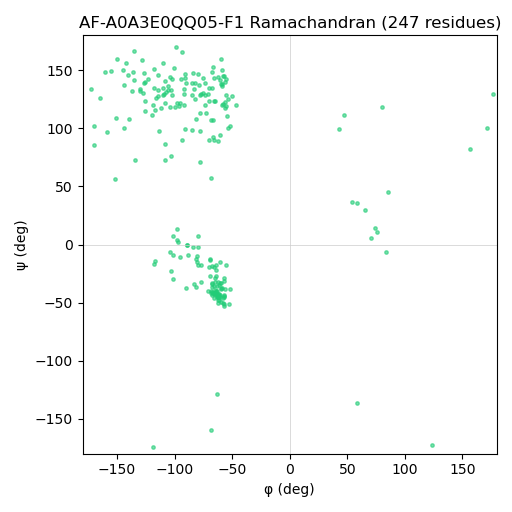5 N N . ASP A 1 102 ? -3.955 11.430 18.951 1.00 85.38 102 ASP A N 1
ATOM 766 C CA . ASP A 1 102 ? -5.290 11.515 18.365 1.00 85.38 102 ASP A CA 1
ATOM 767 C C . ASP A 1 102 ? -5.288 11.146 16.875 1.00 85.38 102 ASP A C 1
ATOM 769 O O . ASP A 1 102 ? -6.286 11.335 16.177 1.00 85.38 102 ASP A O 1
ATOM 773 N N . GLY A 1 103 ? -4.191 10.552 16.402 1.00 87.00 103 GLY A N 1
ATOM 774 C CA . GLY A 1 103 ? -4.031 10.089 15.035 1.00 87.00 103 GLY A CA 1
ATOM 775 C C . GLY A 1 103 ? -4.923 8.896 14.683 1.00 87.00 103 GLY A C 1
ATOM 776 O O . GLY A 1 103 ? -5.943 8.596 15.311 1.00 87.00 103 GLY A O 1
ATOM 777 N N . TYR A 1 104 ? -4.519 8.190 13.636 1.00 91.94 104 TYR A N 1
ATOM 778 C CA . TYR A 1 104 ? -5.294 7.098 13.055 1.00 91.94 104 TYR A CA 1
ATOM 779 C C . TYR A 1 104 ? -5.156 5.794 13.844 1.00 91.94 104 TYR A C 1
ATOM 781 O O . TYR A 1 104 ? -4.079 5.477 14.354 1.00 91.94 104 TYR A O 1
ATOM 789 N N . ASP A 1 105 ? -6.230 5.007 13.877 1.00 93.25 105 ASP A N 1
ATOM 790 C CA . ASP A 1 105 ? -6.232 3.659 14.454 1.00 93.25 105 ASP A CA 1
ATOM 791 C C . ASP A 1 105 ? -5.699 2.633 13.441 1.00 93.25 105 ASP A C 1
ATOM 793 O O . ASP A 1 105 ? -5.019 1.674 13.810 1.00 93.25 105 ASP A O 1
ATOM 797 N N . ILE A 1 106 ? -5.978 2.854 12.151 1.00 93.19 106 ILE A N 1
ATOM 798 C CA . ILE A 1 106 ? -5.497 2.036 11.032 1.00 93.19 106 ILE A CA 1
ATOM 799 C C . ILE A 1 106 ? -4.843 2.950 10.002 1.00 93.19 106 ILE A C 1
ATOM 801 O O . ILE A 1 106 ? -5.438 3.944 9.586 1.00 93.19 106 ILE A O 1
ATOM 805 N N . ILE A 1 107 ? -3.634 2.602 9.565 1.00 91.56 107 ILE A N 1
ATOM 806 C CA . ILE A 1 107 ? -2.892 3.363 8.555 1.00 91.56 107 ILE A CA 1
ATOM 807 C C . ILE A 1 107 ? -2.494 2.430 7.419 1.00 91.56 107 ILE A C 1
ATOM 809 O O . ILE A 1 107 ? -1.810 1.429 7.633 1.00 91.56 107 ILE A O 1
ATOM 813 N N . GLU A 1 108 ? -2.902 2.781 6.204 1.00 89.62 108 GLU A N 1
ATOM 814 C CA . GLU A 1 108 ? -2.384 2.194 4.976 1.00 89.62 108 GLU A CA 1
ATOM 815 C C . GLU A 1 108 ? -0.932 2.653 4.753 1.00 89.62 108 GLU A C 1
ATOM 817 O O . GLU A 1 108 ? -0.637 3.848 4.712 1.00 89.62 108 GLU A O 1
ATOM 822 N N . MET A 1 109 ? -0.013 1.698 4.629 1.00 86.94 109 MET A N 1
ATOM 823 C CA . MET A 1 109 ? 1.419 1.908 4.437 1.00 86.94 109 MET A CA 1
ATOM 824 C C . MET A 1 109 ? 2.049 0.771 3.630 1.00 86.94 109 MET A C 1
ATOM 826 O O . MET A 1 109 ? 1.516 -0.331 3.539 1.00 86.94 109 MET A O 1
ATOM 830 N N . ASN A 1 110 ? 3.213 1.008 3.036 1.00 86.00 110 ASN A N 1
ATOM 831 C CA . ASN A 1 110 ? 4.030 -0.065 2.470 1.00 86.00 110 ASN A CA 1
ATOM 832 C C . ASN A 1 110 ? 5.077 -0.580 3.479 1.00 86.00 110 ASN A C 1
ATOM 834 O O . ASN A 1 110 ? 5.366 0.066 4.487 1.00 86.00 110 ASN A O 1
ATOM 838 N N . ILE A 1 111 ? 5.684 -1.736 3.189 1.00 86.44 111 ILE A N 1
ATOM 839 C CA . ILE A 1 111 ? 6.665 -2.375 4.084 1.00 86.44 111 ILE A CA 1
ATOM 840 C C . ILE A 1 111 ? 7.892 -1.493 4.377 1.00 86.44 111 ILE A C 1
ATOM 842 O O . ILE A 1 111 ? 8.429 -1.530 5.483 1.00 86.44 111 ILE A O 1
ATOM 846 N N . HIS A 1 112 ? 8.330 -0.661 3.425 1.00 86.06 112 HIS A N 1
ATOM 847 C CA . HIS A 1 112 ? 9.456 0.248 3.647 1.00 86.06 112 HIS A CA 1
ATOM 848 C C . HIS A 1 112 ? 9.094 1.347 4.646 1.00 86.06 112 HIS A C 1
ATOM 850 O O . HIS A 1 112 ? 9.901 1.692 5.503 1.00 86.06 112 HIS A O 1
ATOM 856 N N . GLU A 1 113 ? 7.878 1.881 4.563 1.00 87.75 113 GLU A N 1
ATOM 857 C CA . GLU A 1 113 ? 7.391 2.911 5.481 1.00 87.75 113 GLU A CA 1
ATOM 858 C C . GLU A 1 113 ? 7.244 2.364 6.901 1.00 87.75 113 GLU A C 1
ATOM 860 O O . GLU A 1 113 ? 7.680 3.011 7.852 1.00 87.75 113 GLU A O 1
ATOM 865 N N . ALA A 1 114 ? 6.718 1.144 7.035 1.00 89.44 114 ALA A N 1
ATOM 866 C CA . ALA A 1 114 ? 6.629 0.451 8.314 1.00 89.44 114 ALA A CA 1
ATOM 867 C C . ALA A 1 114 ? 8.017 0.217 8.937 1.00 89.44 114 ALA A C 1
ATOM 869 O O . ALA A 1 114 ? 8.219 0.526 10.109 1.00 89.44 114 ALA A O 1
ATOM 870 N N . ARG A 1 115 ? 9.004 -0.236 8.148 1.00 88.75 115 ARG A N 1
ATOM 871 C CA . ARG A 1 115 ? 10.390 -0.427 8.619 1.00 88.75 115 ARG A CA 1
ATOM 872 C C . ARG A 1 115 ? 11.058 0.879 9.048 1.00 88.75 115 ARG A C 1
ATOM 874 O O . ARG A 1 115 ? 11.779 0.899 10.038 1.00 88.75 115 ARG A O 1
ATOM 881 N N . LEU A 1 116 ? 10.832 1.969 8.314 1.00 86.88 116 LEU A N 1
ATOM 882 C CA . LEU A 1 116 ? 11.496 3.250 8.577 1.00 86.88 116 LEU A CA 1
ATOM 883 C C . LEU A 1 116 ? 10.846 4.059 9.706 1.00 86.88 116 LEU A C 1
ATOM 885 O O . LEU A 1 116 ? 11.551 4.751 10.437 1.00 86.88 116 LEU A O 1
ATOM 889 N N . ALA A 1 117 ? 9.518 4.020 9.830 1.00 85.81 117 ALA A N 1
ATOM 890 C CA . ALA A 1 117 ? 8.776 4.908 10.728 1.00 85.81 117 ALA A CA 1
ATOM 891 C C . ALA A 1 117 ? 8.009 4.181 11.842 1.00 85.81 117 ALA A C 1
ATOM 893 O O . ALA A 1 117 ? 7.628 4.831 12.818 1.00 85.81 117 ALA A O 1
ATOM 894 N N . GLY A 1 118 ? 7.795 2.868 11.710 1.00 83.81 118 GLY A N 1
ATOM 895 C CA . GLY A 1 118 ? 6.951 2.062 12.594 1.00 83.81 118 GLY A CA 1
ATOM 896 C C . GLY A 1 118 ? 7.642 1.469 13.822 1.00 83.81 118 GLY A C 1
ATOM 897 O O . GLY A 1 118 ? 6.945 0.940 14.687 1.00 83.81 118 GLY A O 1
ATOM 898 N N . ASN A 1 119 ? 8.973 1.555 13.932 1.00 81.81 119 ASN A N 1
ATOM 899 C CA . ASN A 1 119 ? 9.720 0.944 15.036 1.00 81.81 119 ASN A CA 1
ATOM 900 C C . ASN A 1 119 ? 9.188 1.415 16.407 1.00 81.81 119 ASN A C 1
ATOM 902 O O . ASN A 1 119 ? 9.179 2.612 16.697 1.00 81.81 119 ASN A O 1
ATOM 906 N N . GLY A 1 120 ? 8.700 0.469 17.215 1.00 84.56 120 GLY A N 1
ATOM 907 C CA . GLY A 1 120 ? 8.100 0.715 18.532 1.00 84.56 120 GLY A CA 1
ATOM 908 C C . GLY A 1 120 ? 6.731 1.413 18.532 1.00 84.56 120 GLY A C 1
ATOM 909 O O . GLY A 1 120 ? 6.235 1.756 19.602 1.00 84.56 120 GLY A O 1
ATOM 910 N N . ARG A 1 121 ? 6.115 1.649 17.365 1.00 88.56 121 ARG A N 1
ATOM 911 C CA . ARG A 1 121 ? 4.875 2.442 17.217 1.00 88.56 121 ARG A CA 1
ATOM 912 C C . ARG A 1 121 ? 3.677 1.656 16.681 1.00 88.56 121 ARG A C 1
ATOM 914 O O . ARG A 1 121 ? 2.555 2.155 16.746 1.00 88.56 121 ARG A O 1
ATOM 921 N N . LEU A 1 122 ? 3.902 0.461 16.138 1.00 92.06 122 LEU A N 1
ATOM 922 C CA . LEU A 1 122 ? 2.858 -0.401 15.580 1.00 92.06 122 LEU A CA 1
ATOM 923 C C . LEU A 1 122 ? 2.515 -1.531 16.550 1.00 92.06 122 LEU A C 1
ATOM 925 O O . LEU A 1 122 ? 3.393 -2.080 17.214 1.00 92.06 122 LEU A O 1
ATOM 929 N N . SER A 1 123 ? 1.237 -1.893 16.624 1.00 92.44 123 SER A N 1
ATOM 930 C CA . SER A 1 123 ? 0.804 -3.054 17.399 1.00 92.44 123 SER A CA 1
ATOM 931 C C . SER A 1 123 ? 1.078 -4.342 16.628 1.00 92.44 123 SER A C 1
ATOM 933 O O . SER A 1 123 ? 0.799 -4.417 15.432 1.00 92.44 123 SER A O 1
ATOM 935 N N . SER A 1 124 ? 1.583 -5.368 17.319 1.00 94.06 124 SER A N 1
ATOM 936 C CA . SER A 1 124 ? 1.654 -6.717 16.749 1.00 94.06 124 SER A CA 1
ATOM 937 C C . SER A 1 124 ? 0.250 -7.200 16.375 1.00 94.06 124 SER A C 1
ATOM 939 O O . SER A 1 124 ? -0.711 -7.000 17.125 1.00 94.06 124 SER A O 1
ATOM 941 N N . LEU A 1 125 ? 0.138 -7.844 15.215 1.00 94.38 125 LEU A N 1
ATOM 942 C CA . LEU A 1 125 ? -1.091 -8.468 14.728 1.00 94.38 125 LEU A CA 1
ATOM 943 C C . LEU A 1 125 ? -1.086 -9.984 14.933 1.00 94.38 125 LEU A C 1
ATOM 945 O O . LEU A 1 125 ? -2.008 -10.652 14.474 1.00 94.38 125 LEU A O 1
ATOM 949 N N . GLU A 1 126 ? -0.086 -10.527 15.630 1.00 94.25 126 GLU A N 1
ATOM 950 C CA . GLU A 1 126 ? 0.103 -11.967 15.811 1.00 94.25 126 GLU A CA 1
ATOM 951 C C . GLU A 1 126 ? -1.153 -12.656 16.356 1.00 94.25 126 GLU A C 1
ATOM 953 O O . GLU A 1 126 ? -1.647 -13.586 15.723 1.00 94.25 126 GLU A O 1
ATOM 958 N N . SER A 1 127 ? -1.740 -12.158 17.452 1.00 92.69 127 SER A N 1
ATOM 959 C CA . SER A 1 127 ? -2.974 -12.734 18.011 1.00 92.69 127 SER A CA 1
ATOM 960 C C . SER A 1 127 ? -4.111 -12.748 16.988 1.00 92.69 127 SER A C 1
ATOM 962 O O . SER A 1 127 ? -4.761 -13.772 16.800 1.00 92.69 127 SER A O 1
ATOM 964 N N . ARG A 1 128 ? -4.292 -11.646 16.245 1.00 90.69 128 ARG A N 1
ATOM 965 C CA . ARG A 1 128 ? -5.331 -11.544 15.207 1.00 90.69 128 ARG A CA 1
ATOM 966 C C . ARG A 1 128 ? -5.082 -12.525 14.063 1.00 90.69 128 ARG A C 1
ATOM 968 O O . ARG A 1 128 ? -6.033 -13.100 13.539 1.00 90.69 128 ARG A O 1
ATOM 975 N N . ILE A 1 129 ? -3.825 -12.715 13.668 1.00 92.06 129 ILE A N 1
ATOM 97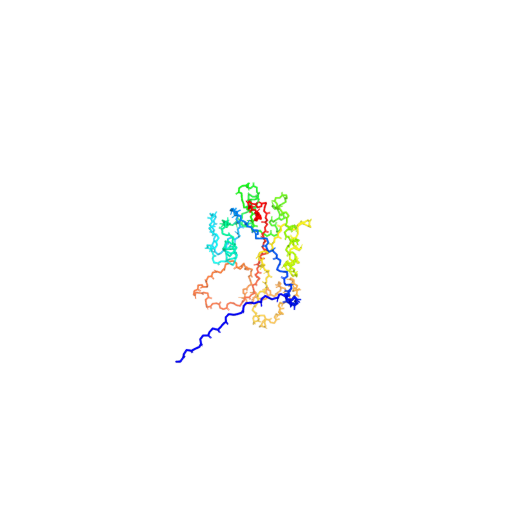6 C CA . ILE A 1 129 ? -3.437 -13.672 12.628 1.00 92.06 129 ILE A CA 1
ATOM 977 C C . ILE A 1 129 ? -3.679 -15.104 13.098 1.00 92.06 129 ILE A C 1
ATOM 979 O O . ILE A 1 129 ? -4.242 -15.889 12.341 1.00 92.06 129 ILE A O 1
ATOM 983 N N . GLN A 1 130 ? -3.328 -15.438 14.342 1.00 91.81 130 GLN A N 1
ATOM 984 C CA . GLN A 1 130 ? -3.581 -16.766 14.907 1.00 91.81 130 GLN A CA 1
ATOM 985 C C . GLN A 1 130 ? -5.082 -17.070 14.985 1.00 91.81 130 GLN A C 1
ATOM 987 O O . GLN A 1 130 ? -5.510 -18.133 14.539 1.00 91.81 130 GLN A O 1
ATOM 992 N N . GLU A 1 131 ? -5.891 -16.120 15.464 1.00 91.81 131 GLU A N 1
ATOM 993 C CA . GLU A 1 131 ? -7.356 -16.235 15.518 1.00 91.81 131 GLU A CA 1
ATOM 994 C C . GLU A 1 131 ? -7.978 -16.466 14.132 1.00 91.81 131 GLU A C 1
ATOM 996 O O . GLU A 1 131 ? -8.926 -17.236 13.988 1.00 91.81 131 GLU A O 1
ATOM 1001 N N . ASN A 1 132 ? -7.434 -15.824 13.094 1.00 92.12 132 ASN A N 1
ATOM 1002 C CA . ASN A 1 132 ? -7.971 -15.882 11.733 1.00 92.12 132 ASN A CA 1
ATOM 1003 C C . ASN A 1 132 ? -7.258 -16.896 10.829 1.00 92.12 132 ASN A C 1
ATOM 1005 O O . ASN A 1 132 ? -7.611 -17.007 9.655 1.00 92.12 132 ASN A O 1
ATOM 1009 N N . LYS A 1 133 ? -6.301 -17.673 11.348 1.00 88.88 133 LYS A N 1
ATOM 1010 C CA . LYS A 1 133 ? -5.498 -18.635 10.578 1.00 88.88 133 LYS A CA 1
ATOM 1011 C C . LYS A 1 133 ? -6.319 -19.614 9.722 1.00 88.88 133 LYS A C 1
ATOM 1013 O O . LYS A 1 133 ? -5.906 -19.859 8.593 1.00 88.88 133 LYS A O 1
ATOM 1018 N N . PRO A 1 134 ? -7.487 -20.136 10.160 1.00 89.69 134 PRO A N 1
ATOM 1019 C CA . PRO A 1 134 ? -8.315 -20.997 9.306 1.00 89.69 134 PRO A CA 1
ATOM 1020 C C . PRO A 1 134 ? -8.871 -20.300 8.055 1.00 89.69 134 PRO A C 1
ATOM 1022 O O . PRO A 1 134 ? -9.257 -20.966 7.103 1.00 89.69 134 PRO A O 1
ATOM 1025 N N . ARG A 1 135 ? -8.955 -18.964 8.072 1.00 88.62 135 ARG A N 1
ATOM 1026 C CA . ARG A 1 135 ? -9.437 -18.125 6.966 1.00 88.62 135 ARG A CA 1
ATOM 1027 C C . ARG A 1 135 ? -8.289 -17.478 6.184 1.00 88.62 135 ARG A C 1
ATOM 1029 O O . ARG A 1 135 ? -8.458 -17.142 5.015 1.00 88.62 135 ARG A O 1
ATOM 1036 N N . TRP A 1 136 ? -7.166 -17.216 6.844 1.00 89.62 136 TRP A N 1
ATOM 1037 C CA . TRP A 1 136 ? -5.977 -16.587 6.277 1.00 89.62 136 TRP A CA 1
ATOM 1038 C C . TRP A 1 136 ? -4.912 -17.653 6.030 1.00 89.62 136 TRP A C 1
ATOM 1040 O O . TRP A 1 136 ? -3.954 -17.769 6.790 1.00 89.62 136 TRP A O 1
ATOM 1050 N N . ASP A 1 137 ? -5.101 -18.437 4.971 1.00 87.06 137 ASP A N 1
ATOM 1051 C CA . ASP A 1 137 ? -4.223 -19.535 4.574 1.00 87.06 137 ASP A CA 1
ATOM 1052 C C . ASP A 1 137 ? -3.616 -19.320 3.169 1.00 87.06 137 ASP A C 1
ATOM 1054 O O . ASP A 1 137 ? -3.713 -18.241 2.570 1.00 87.06 137 ASP A O 1
ATOM 1058 N N . GLY A 1 138 ? -2.898 -20.331 2.669 1.00 90.88 138 GLY A N 1
ATOM 1059 C CA . GLY A 1 138 ? -2.342 -20.339 1.316 1.00 90.88 138 GLY A CA 1
ATOM 1060 C C . GLY A 1 138 ? -1.398 -19.168 1.024 1.00 90.88 138 GLY A C 1
ATOM 1061 O O . GLY A 1 138 ? -0.527 -18.826 1.825 1.00 90.88 138 GLY A O 1
ATOM 1062 N N . ASP A 1 139 ? -1.549 -18.562 -0.152 1.00 89.69 139 ASP A N 1
ATOM 1063 C CA . ASP A 1 139 ? -0.673 -17.472 -0.593 1.00 89.69 139 ASP A CA 1
ATOM 1064 C C . ASP A 1 139 ? -0.875 -16.183 0.212 1.00 89.69 139 ASP A C 1
ATOM 1066 O O . ASP A 1 139 ? 0.077 -15.430 0.393 1.00 89.69 139 ASP A O 1
ATOM 1070 N N . TYR A 1 140 ? -2.067 -15.949 0.769 1.00 89.19 140 TYR A N 1
ATOM 1071 C CA . TYR A 1 140 ? -2.302 -14.793 1.637 1.00 89.19 140 TYR A CA 1
ATOM 1072 C C . TYR A 1 140 ? -1.463 -14.883 2.921 1.00 89.19 140 TYR A C 1
ATOM 1074 O O . TYR A 1 140 ? -0.824 -13.904 3.309 1.00 89.19 140 TYR A O 1
ATOM 1082 N N . ALA A 1 141 ? -1.389 -16.071 3.532 1.00 90.69 141 ALA A N 1
ATOM 1083 C CA . ALA A 1 141 ? -0.542 -16.316 4.700 1.00 90.69 141 ALA A CA 1
ATOM 1084 C C . ALA A 1 141 ? 0.952 -16.137 4.391 1.00 90.69 141 ALA A C 1
ATOM 1086 O O . ALA A 1 141 ? 1.656 -15.475 5.149 1.00 90.69 141 ALA A O 1
ATOM 1087 N N . LYS A 1 142 ? 1.429 -16.653 3.248 1.00 91.31 142 LYS A N 1
ATOM 1088 C CA . LYS A 1 142 ? 2.828 -16.466 2.813 1.00 91.31 142 LYS A CA 1
ATOM 1089 C C . LYS A 1 142 ? 3.178 -14.993 2.631 1.00 91.31 142 LYS A C 1
ATOM 1091 O O . LYS A 1 142 ? 4.288 -14.572 2.930 1.00 91.31 142 LYS A O 1
ATOM 1096 N N . VAL A 1 143 ? 2.237 -14.206 2.114 1.00 89.31 143 VAL A N 1
ATOM 1097 C CA . VAL A 1 143 ? 2.433 -12.771 1.907 1.00 89.31 143 VAL A CA 1
ATOM 1098 C C . VAL A 1 143 ? 2.541 -12.058 3.264 1.00 89.31 143 VAL A C 1
ATOM 1100 O O . VAL A 1 143 ? 3.438 -11.237 3.426 1.00 89.31 143 VAL A O 1
ATOM 1103 N N . ILE A 1 144 ? 1.734 -12.426 4.268 1.00 91.94 144 ILE A N 1
ATOM 1104 C CA . ILE A 1 144 ? 1.898 -11.934 5.653 1.00 91.94 144 ILE A CA 1
ATOM 1105 C C . ILE A 1 144 ? 3.293 -12.269 6.204 1.00 91.94 144 ILE A C 1
ATOM 1107 O O . ILE A 1 144 ? 3.978 -11.365 6.675 1.00 91.94 144 ILE A O 1
ATOM 1111 N N . GLU A 1 145 ? 3.728 -13.528 6.094 1.00 92.31 145 GLU A N 1
ATOM 1112 C CA . GLU A 1 145 ? 5.045 -13.998 6.562 1.00 92.31 145 GLU A CA 1
ATOM 1113 C C . GLU A 1 145 ? 6.196 -13.208 5.910 1.00 92.31 145 GLU A C 1
ATOM 1115 O O . GLU A 1 145 ? 7.102 -12.717 6.579 1.00 92.31 145 GLU A O 1
ATOM 1120 N N . GLN A 1 146 ? 6.132 -12.982 4.594 1.00 89.81 146 GLN A N 1
ATOM 1121 C CA . GLN A 1 146 ? 7.135 -12.200 3.860 1.00 89.81 146 GLN A CA 1
ATOM 1122 C C . GLN A 1 146 ? 7.185 -10.717 4.260 1.00 89.81 146 GLN A C 1
ATOM 1124 O O . GLN A 1 146 ? 8.174 -10.033 3.971 1.00 89.81 146 GLN A O 1
ATOM 1129 N N . ALA A 1 147 ? 6.123 -10.203 4.882 1.00 89.62 147 ALA A N 1
ATOM 1130 C CA . ALA A 1 147 ? 6.017 -8.813 5.301 1.00 89.62 147 ALA A CA 1
ATOM 1131 C C . ALA A 1 147 ? 6.382 -8.570 6.768 1.00 89.62 147 ALA A C 1
ATOM 1133 O O . ALA A 1 147 ? 6.317 -7.424 7.224 1.00 89.62 147 ALA A O 1
ATOM 1134 N N . GLU A 1 148 ? 6.795 -9.610 7.491 1.00 92.69 148 GLU A N 1
ATOM 1135 C CA . GLU A 1 148 ? 7.270 -9.480 8.861 1.00 92.69 148 GLU A CA 1
ATOM 1136 C C . GLU A 1 148 ? 8.462 -8.515 8.963 1.00 92.69 148 GLU A C 1
ATOM 1138 O O . GLU A 1 148 ? 9.319 -8.386 8.074 1.00 92.69 148 GLU A O 1
ATOM 1143 N N . ILE A 1 149 ? 8.498 -7.797 10.082 1.00 92.19 149 ILE A N 1
ATOM 1144 C CA . ILE A 1 149 ? 9.592 -6.900 10.446 1.00 92.19 149 ILE A CA 1
ATOM 1145 C C . ILE A 1 149 ? 10.186 -7.470 11.722 1.00 92.19 149 ILE A C 1
ATOM 1147 O O . ILE A 1 149 ? 9.491 -7.573 12.730 1.00 92.19 149 ILE A O 1
ATOM 1151 N N . ASP A 1 150 ? 11.446 -7.893 11.644 1.00 91.62 150 ASP A N 1
ATOM 1152 C CA . ASP A 1 150 ? 12.158 -8.566 12.735 1.00 91.62 150 ASP A CA 1
ATOM 1153 C C . ASP A 1 150 ? 11.405 -9.798 13.282 1.00 91.62 150 ASP A C 1
ATOM 1155 O O . ASP A 1 150 ? 11.413 -10.069 14.480 1.00 91.62 150 ASP A O 1
ATOM 1159 N N . GLY A 1 151 ? 10.732 -10.541 12.391 1.00 93.00 151 GLY A N 1
ATOM 1160 C CA . GLY A 1 151 ? 9.941 -11.733 12.727 1.00 93.00 151 GLY A CA 1
ATOM 1161 C C . GLY A 1 151 ? 8.587 -11.441 13.381 1.00 93.00 151 GLY A C 1
ATOM 1162 O O . GLY A 1 151 ? 7.962 -12.347 13.921 1.00 93.00 151 GLY A O 1
ATOM 1163 N N . ILE A 1 152 ? 8.143 -10.177 13.388 1.00 93.56 152 ILE A N 1
ATOM 1164 C CA . ILE A 1 152 ? 6.870 -9.773 13.990 1.00 93.56 152 ILE A CA 1
ATOM 1165 C C . ILE A 1 152 ? 5.911 -9.279 12.893 1.00 93.56 152 ILE A C 1
ATOM 1167 O O . ILE A 1 152 ? 6.267 -8.386 12.107 1.00 93.56 152 ILE A O 1
ATOM 1171 N N . PRO A 1 153 ? 4.673 -9.806 12.834 1.00 93.31 153 PRO A N 1
ATOM 1172 C CA . PRO A 1 153 ? 3.701 -9.397 11.833 1.00 93.31 153 PRO A CA 1
ATOM 1173 C C . PRO A 1 153 ? 2.947 -8.136 12.280 1.00 93.31 153 PRO A C 1
ATOM 1175 O O . PRO A 1 153 ? 1.976 -8.191 13.034 1.00 93.31 153 PRO A O 1
ATOM 1178 N N . TYR A 1 154 ? 3.379 -6.975 11.789 1.00 94.25 154 TYR A N 1
ATOM 1179 C CA . TYR A 1 154 ? 2.721 -5.680 12.047 1.00 94.25 154 TYR A CA 1
ATOM 1180 C C . TYR A 1 154 ? 1.728 -5.255 10.960 1.00 94.25 154 TYR A C 1
ATOM 1182 O O . TYR A 1 154 ? 1.020 -4.259 11.117 1.00 94.25 154 TYR A O 1
ATOM 1190 N N . LEU A 1 155 ? 1.720 -5.961 9.829 1.00 92.94 155 LEU A N 1
ATOM 1191 C CA . LEU A 1 155 ? 1.078 -5.536 8.592 1.00 92.94 155 LEU A CA 1
ATOM 1192 C C . LEU A 1 155 ? 0.124 -6.611 8.074 1.00 92.94 155 LEU A C 1
ATOM 1194 O O . LEU A 1 155 ? 0.467 -7.790 8.052 1.00 92.94 155 LEU A O 1
ATOM 1198 N N . LEU A 1 156 ? -1.045 -6.190 7.586 1.00 92.81 156 LEU A N 1
ATOM 1199 C CA . LEU A 1 156 ? -1.955 -7.044 6.818 1.00 92.81 156 LEU A CA 1
ATOM 1200 C C . LEU A 1 156 ? -2.073 -6.552 5.372 1.00 92.81 156 LEU A C 1
ATOM 1202 O O . LEU A 1 156 ? -2.262 -5.351 5.161 1.00 92.81 156 LEU A O 1
ATOM 1206 N N . PRO A 1 157 ? -1.967 -7.441 4.371 1.00 89.94 157 PRO A N 1
ATOM 1207 C CA . PRO A 1 157 ? -2.037 -7.046 2.974 1.00 89.94 157 PRO A CA 1
ATOM 1208 C C . PRO A 1 157 ? -3.480 -6.698 2.613 1.00 89.94 157 PRO A C 1
ATOM 1210 O O . PRO A 1 157 ? -4.371 -7.541 2.685 1.00 89.94 157 PRO A O 1
ATOM 1213 N N . VAL A 1 158 ? -3.714 -5.455 2.188 1.00 87.00 158 VAL A N 1
ATOM 1214 C CA . VAL A 1 158 ? -5.044 -4.998 1.737 1.00 87.00 158 VAL A CA 1
ATOM 1215 C C . VAL A 1 158 ? -5.149 -4.915 0.222 1.00 87.00 158 VAL A C 1
ATOM 1217 O O . VAL A 1 158 ? -6.247 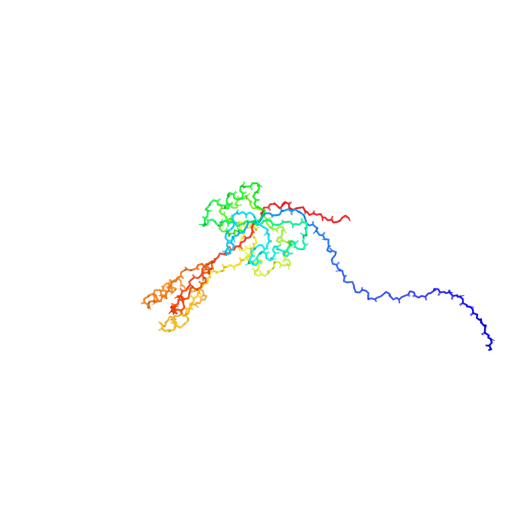-5.003 -0.331 1.00 87.00 158 VAL A O 1
ATOM 1220 N N . ARG A 1 159 ? -4.008 -4.781 -0.461 1.00 80.19 159 ARG A N 1
ATOM 1221 C CA . ARG A 1 159 ? -3.907 -4.871 -1.915 1.00 80.19 159 ARG A CA 1
ATOM 1222 C C . ARG A 1 159 ? -2.507 -5.273 -2.355 1.00 80.19 159 ARG A C 1
ATOM 1224 O O . ARG A 1 159 ? -1.506 -4.925 -1.728 1.00 80.19 159 ARG A O 1
ATOM 1231 N N . SER A 1 160 ? -2.456 -5.975 -3.479 1.00 75.38 160 SER A N 1
ATOM 1232 C CA . SER A 1 160 ? -1.222 -6.264 -4.192 1.00 75.38 160 SER A CA 1
ATOM 1233 C C . SER A 1 160 ? -1.246 -5.504 -5.503 1.00 75.38 160 SER A C 1
ATOM 1235 O O . SER A 1 160 ? -2.091 -5.761 -6.357 1.00 75.38 160 SER A O 1
ATOM 1237 N N . ASP A 1 161 ? -0.296 -4.590 -5.650 1.00 74.31 161 ASP A N 1
ATOM 1238 C CA . ASP A 1 161 ? 0.008 -3.989 -6.930 1.00 74.31 161 ASP A CA 1
ATOM 1239 C C . ASP A 1 161 ? 1.444 -4.476 -7.284 1.00 74.31 161 ASP A C 1
ATOM 1241 O O . ASP A 1 161 ? 2.418 -3.928 -6.754 1.00 74.31 161 ASP A O 1
ATOM 1245 N N . PRO A 1 162 ? 1.623 -5.524 -8.117 1.00 73.25 162 PRO A N 1
ATOM 1246 C CA . PRO A 1 162 ? 2.942 -6.040 -8.501 1.00 73.25 162 PRO A CA 1
ATOM 1247 C C . PRO A 1 162 ? 3.555 -5.272 -9.680 1.00 73.25 162 PRO A C 1
ATOM 1249 O O . PRO A 1 162 ? 2.848 -4.798 -10.572 1.00 73.25 162 PRO A O 1
ATOM 1252 N N . MET A 1 163 ? 4.887 -5.153 -9.712 1.00 75.25 163 MET A N 1
ATOM 1253 C CA . MET A 1 163 ? 5.576 -4.592 -10.879 1.00 75.25 163 MET A CA 1
ATOM 1254 C C . MET A 1 163 ? 5.503 -5.578 -12.046 1.00 75.25 163 MET A C 1
ATOM 1256 O O . MET A 1 163 ? 5.834 -6.748 -11.888 1.00 75.25 163 MET A O 1
ATOM 1260 N N . MET A 1 164 ? 5.090 -5.101 -13.216 1.00 80.81 164 MET A N 1
ATOM 1261 C CA . MET A 1 164 ? 4.823 -5.929 -14.390 1.00 80.81 164 MET A CA 1
ATOM 1262 C C . MET A 1 164 ? 5.427 -5.293 -15.638 1.00 80.81 164 MET A C 1
ATOM 1264 O O . MET A 1 164 ? 5.346 -4.078 -15.828 1.00 80.81 164 MET A O 1
ATOM 1268 N N . VAL A 1 165 ? 5.973 -6.116 -16.531 1.00 84.19 165 VAL A N 1
ATOM 1269 C CA . VAL A 1 165 ? 6.425 -5.667 -17.851 1.00 84.19 165 VAL A CA 1
ATOM 1270 C C . VAL A 1 165 ? 5.325 -5.919 -18.875 1.00 84.19 165 VAL A C 1
ATOM 1272 O O . VAL A 1 165 ? 4.900 -7.052 -19.080 1.00 84.19 165 VAL A O 1
ATOM 1275 N N . TYR A 1 166 ? 4.883 -4.856 -19.540 1.00 86.12 166 TYR A N 1
ATOM 1276 C CA . TYR A 1 166 ? 3.973 -4.917 -20.679 1.00 86.12 166 TYR A CA 1
ATOM 1277 C C . TYR A 1 166 ? 4.764 -4.630 -21.945 1.00 86.12 166 TYR A C 1
ATOM 1279 O O . TYR A 1 166 ? 5.509 -3.654 -21.994 1.00 86.12 166 TYR A O 1
ATOM 1287 N N . TYR A 1 167 ? 4.581 -5.441 -22.977 1.00 88.62 167 TYR A N 1
ATOM 1288 C CA . TYR A 1 167 ? 5.302 -5.305 -24.237 1.00 88.62 167 TYR A CA 1
ATOM 1289 C C . TYR A 1 167 ? 4.352 -5.469 -25.421 1.00 88.62 167 TYR A C 1
ATOM 1291 O O . TYR A 1 167 ? 3.367 -6.206 -25.353 1.00 88.62 167 TYR A O 1
ATOM 1299 N N . ASP A 1 168 ? 4.657 -4.778 -26.515 1.00 89.81 168 ASP A N 1
ATOM 1300 C CA . ASP A 1 168 ? 4.012 -5.004 -27.802 1.00 89.81 168 ASP A CA 1
ATOM 1301 C C . ASP A 1 168 ? 4.656 -6.211 -28.502 1.00 89.81 168 ASP A C 1
ATOM 1303 O O . ASP A 1 168 ? 5.785 -6.144 -28.997 1.00 89.81 168 ASP A O 1
ATOM 1307 N N . ARG A 1 169 ? 3.914 -7.321 -28.563 1.00 92.38 169 ARG A N 1
ATOM 1308 C CA . ARG A 1 169 ? 4.347 -8.564 -29.220 1.00 92.38 169 ARG A CA 1
ATOM 1309 C C . ARG A 1 169 ? 4.728 -8.365 -30.686 1.00 92.38 169 ARG A C 1
ATOM 1311 O O . ARG A 1 169 ? 5.694 -8.965 -31.146 1.00 92.38 169 ARG A O 1
ATOM 1318 N N . LEU A 1 170 ? 4.002 -7.521 -31.423 1.00 92.25 170 LEU A N 1
ATOM 1319 C CA . LEU A 1 170 ? 4.274 -7.277 -32.840 1.00 92.25 170 LEU A CA 1
ATOM 1320 C C . LEU A 1 170 ? 5.567 -6.487 -33.022 1.00 92.25 170 LEU A C 1
ATOM 1322 O O . LEU A 1 170 ? 6.339 -6.796 -33.926 1.00 92.25 170 LEU A O 1
ATOM 1326 N N . ALA A 1 171 ? 5.824 -5.499 -32.163 1.00 90.31 171 ALA A N 1
ATOM 1327 C CA . ALA A 1 171 ? 7.090 -4.769 -32.179 1.00 90.31 171 ALA A CA 1
ATOM 1328 C C . ALA A 1 171 ? 8.280 -5.691 -31.889 1.00 90.31 171 ALA A C 1
ATOM 1330 O O . ALA A 1 171 ? 9.286 -5.637 -32.594 1.00 90.31 171 ALA A O 1
ATOM 1331 N N . PHE A 1 172 ? 8.144 -6.571 -30.892 1.00 94.06 172 PHE A N 1
ATOM 1332 C CA . PHE A 1 172 ? 9.179 -7.548 -30.562 1.00 94.06 172 PHE A CA 1
ATOM 1333 C C . PHE A 1 172 ? 9.438 -8.504 -31.730 1.00 94.06 172 PHE A C 1
ATOM 1335 O O . PHE A 1 172 ? 10.586 -8.661 -32.140 1.00 94.06 172 PHE A O 1
ATOM 1342 N N . ALA A 1 173 ? 8.383 -9.058 -32.334 1.00 93.75 173 ALA A N 1
ATOM 1343 C CA . ALA A 1 173 ? 8.505 -9.947 -33.485 1.00 93.75 173 ALA A CA 1
ATOM 1344 C C . ALA A 1 173 ? 9.152 -9.260 -34.702 1.00 93.75 173 ALA A C 1
ATOM 1346 O O . ALA A 1 173 ? 10.054 -9.824 -35.317 1.00 93.75 173 ALA A O 1
ATOM 1347 N N . GLN A 1 174 ? 8.745 -8.028 -35.030 1.00 93.38 174 GLN A N 1
ATOM 1348 C CA . GLN A 1 174 ? 9.290 -7.274 -36.171 1.00 93.38 174 GLN A CA 1
ATOM 1349 C C . GLN A 1 174 ? 10.774 -6.934 -36.009 1.00 93.38 174 GLN A C 1
ATOM 1351 O O . GLN A 1 174 ? 11.505 -6.894 -36.994 1.00 93.38 174 GLN A O 1
ATOM 1356 N N . LEU A 1 175 ? 11.225 -6.713 -34.773 1.00 93.75 175 LEU A N 1
ATOM 1357 C CA . LEU A 1 175 ? 12.630 -6.463 -34.461 1.00 93.75 175 LEU A CA 1
ATOM 1358 C C . LEU A 1 175 ? 13.410 -7.757 -34.176 1.00 93.75 175 LEU A C 1
ATOM 1360 O O . LEU A 1 175 ? 14.606 -7.691 -33.895 1.00 93.75 175 LEU A O 1
ATOM 1364 N N . GLY A 1 176 ? 12.780 -8.934 -34.217 1.00 94.44 176 GLY A N 1
ATOM 1365 C CA . GLY A 1 176 ? 13.426 -10.196 -33.845 1.00 94.44 176 GLY A CA 1
ATOM 1366 C C . GLY A 1 176 ? 13.949 -10.192 -32.404 1.00 94.44 176 GLY A C 1
ATOM 1367 O O . GLY A 1 176 ? 15.038 -10.693 -32.137 1.00 94.44 176 GLY A O 1
ATOM 1368 N N . LEU A 1 177 ? 13.229 -9.539 -31.490 1.00 92.88 177 LEU A N 1
ATOM 1369 C CA . LEU A 1 177 ? 13.528 -9.533 -30.060 1.00 92.88 177 LEU A CA 1
ATOM 1370 C C . LEU A 1 177 ? 12.919 -10.773 -29.388 1.00 92.88 177 LEU A C 1
ATOM 1372 O O . LEU A 1 177 ? 11.776 -11.119 -29.698 1.00 92.88 177 LEU A O 1
ATOM 1376 N N . PRO A 1 178 ? 13.632 -11.422 -28.449 1.00 90.88 178 PRO A N 1
ATOM 1377 C CA . PRO A 1 178 ? 13.043 -12.477 -27.635 1.00 90.88 178 PRO A CA 1
ATOM 1378 C C . PRO A 1 178 ? 11.946 -11.900 -26.736 1.00 90.88 178 PRO A C 1
ATOM 1380 O O . PRO A 1 178 ? 12.066 -10.780 -26.234 1.00 90.88 178 PRO A O 1
ATOM 1383 N N . GLU A 1 179 ? 10.874 -12.664 -26.524 1.00 90.25 179 GLU A N 1
ATOM 1384 C CA . GLU A 1 179 ? 9.803 -12.239 -25.624 1.00 90.25 179 GLU A CA 1
ATOM 1385 C C . GLU A 1 179 ? 10.273 -12.200 -24.156 1.00 90.25 179 GLU A C 1
ATOM 1387 O O . GLU A 1 179 ? 11.109 -13.020 -23.756 1.00 90.25 179 GLU A O 1
ATOM 1392 N N . PRO A 1 180 ? 9.721 -11.287 -23.331 1.00 90.62 180 PRO A N 1
ATOM 1393 C CA . PRO A 1 180 ? 9.951 -11.292 -21.891 1.00 90.62 180 PRO A CA 1
ATOM 1394 C C . PRO A 1 180 ? 9.565 -12.637 -21.265 1.00 90.62 180 PRO A C 1
ATOM 1396 O O . PRO A 1 180 ? 8.531 -13.217 -21.599 1.00 90.62 180 PRO A O 1
ATOM 1399 N N . ARG A 1 181 ? 10.370 -13.111 -20.311 1.00 89.94 181 ARG A N 1
ATOM 1400 C CA . ARG A 1 181 ? 10.174 -14.394 -19.619 1.00 89.94 181 ARG A CA 1
ATOM 1401 C C . ARG A 1 181 ? 10.383 -14.266 -18.117 1.00 89.94 181 ARG A C 1
ATOM 1403 O O . ARG A 1 181 ? 10.938 -13.281 -17.637 1.00 89.94 181 ARG A O 1
ATOM 1410 N N . GLU A 1 182 ? 9.962 -15.274 -17.366 1.00 88.06 182 GLU A N 1
ATOM 1411 C CA . GLU A 1 182 ? 10.316 -15.352 -15.951 1.00 88.06 182 GLU A CA 1
ATOM 1412 C C . GLU A 1 182 ? 11.844 -15.394 -15.788 1.00 88.06 182 GLU A C 1
ATOM 1414 O O . GLU A 1 182 ? 12.553 -16.045 -16.563 1.00 88.06 182 GLU A O 1
ATOM 1419 N N . GLY A 1 183 ? 12.358 -14.629 -14.821 1.00 87.44 183 GLY A N 1
ATOM 1420 C CA . GLY A 1 183 ? 13.798 -14.458 -14.631 1.00 87.44 183 GLY A CA 1
ATOM 1421 C C . GLY A 1 183 ? 14.501 -13.743 -15.790 1.00 87.44 183 GLY A C 1
ATOM 1422 O O . GLY A 1 183 ? 15.665 -14.043 -16.052 1.00 87.44 183 GLY A O 1
ATOM 1423 N N . TRP A 1 184 ? 13.813 -12.845 -16.513 1.00 88.38 184 TRP A N 1
ATOM 1424 C CA . TRP A 1 184 ? 14.414 -12.080 -17.611 1.00 88.38 184 TRP A CA 1
ATOM 1425 C C . TRP A 1 184 ? 15.651 -11.304 -17.124 1.00 88.38 184 TRP A C 1
ATOM 1427 O O . TRP A 1 184 ? 15.502 -10.445 -16.247 1.00 88.38 184 TRP A O 1
ATOM 1437 N N . PRO A 1 185 ? 16.861 -11.587 -17.65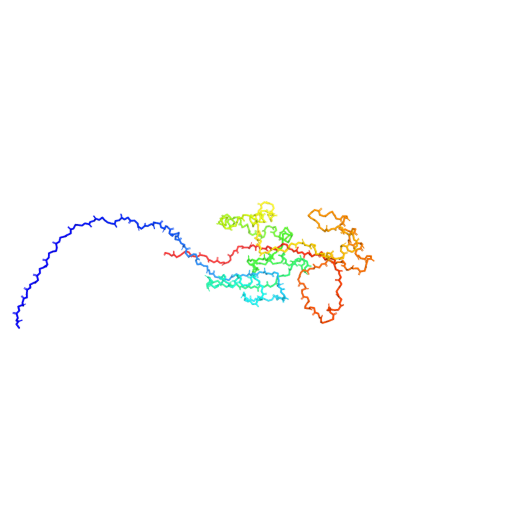2 1.00 90.50 185 PRO A N 1
ATOM 1438 C CA . PRO A 1 185 ? 18.066 -10.894 -17.216 1.00 90.50 185 PRO A CA 1
ATOM 1439 C C . PRO A 1 185 ? 17.969 -9.394 -17.476 1.00 90.50 185 PRO A C 1
ATOM 1441 O O . PRO A 1 185 ? 17.456 -8.960 -18.511 1.00 90.50 185 PRO A O 1
ATOM 1444 N N . LEU A 1 186 ? 18.482 -8.592 -16.543 1.00 88.69 186 LEU A N 1
ATOM 1445 C CA . LEU A 1 186 ? 18.399 -7.135 -16.631 1.00 88.69 186 LEU A CA 1
ATOM 1446 C C . LEU A 1 186 ? 19.141 -6.601 -17.865 1.00 88.69 186 LEU A C 1
ATOM 1448 O O . LEU A 1 186 ? 18.722 -5.618 -18.472 1.00 88.69 186 LEU A O 1
ATOM 1452 N N . GLU A 1 187 ? 20.213 -7.276 -18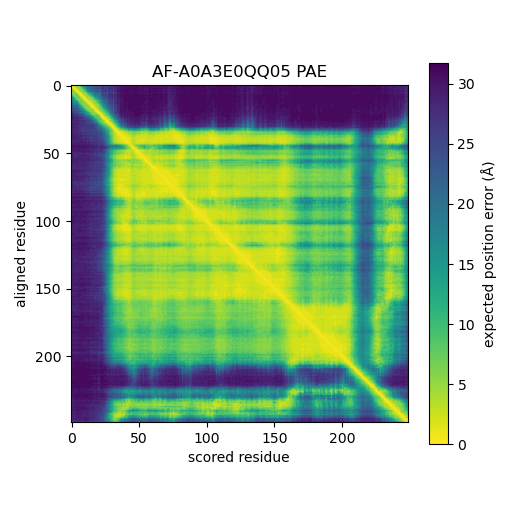.268 1.00 92.50 187 GLU A N 1
ATOM 1453 C CA . GLU A 1 187 ? 21.002 -6.967 -19.455 1.00 92.50 187 GLU A CA 1
ATOM 1454 C C . GLU A 1 187 ? 20.212 -7.241 -20.743 1.00 92.50 187 GLU A C 1
ATOM 1456 O O . GLU A 1 187 ? 20.224 -6.418 -21.660 1.00 92.50 187 GLU A O 1
ATOM 1461 N N . GLU A 1 188 ? 19.475 -8.359 -20.803 1.00 91.06 188 GLU A N 1
ATOM 1462 C CA . GLU A 1 188 ? 18.583 -8.673 -21.929 1.00 91.06 188 GLU A CA 1
ATOM 1463 C C . GLU A 1 188 ? 17.427 -7.667 -22.003 1.00 91.06 188 GLU A C 1
ATOM 1465 O O . GLU A 1 188 ? 17.102 -7.174 -23.086 1.00 91.06 188 GLU A O 1
ATOM 1470 N N . PHE A 1 189 ? 16.853 -7.306 -20.850 1.00 90.31 189 PHE A N 1
ATOM 1471 C CA . PHE A 1 189 ? 15.849 -6.251 -20.742 1.00 90.31 189 PHE A CA 1
ATOM 1472 C C . PHE A 1 189 ? 16.377 -4.915 -21.292 1.00 90.31 189 PHE A C 1
ATOM 1474 O O . PHE A 1 189 ? 15.732 -4.293 -22.140 1.00 90.31 189 PHE A O 1
ATOM 1481 N N . ALA A 1 190 ? 17.560 -4.480 -20.845 1.00 90.81 190 ALA A N 1
ATOM 1482 C CA . ALA A 1 190 ? 18.167 -3.219 -21.264 1.00 90.81 190 ALA A CA 1
ATOM 1483 C C . ALA A 1 190 ? 18.504 -3.217 -22.764 1.00 90.81 190 ALA A C 1
ATOM 1485 O O . ALA A 1 190 ? 18.265 -2.226 -23.455 1.00 90.81 190 ALA A O 1
ATOM 1486 N N . SER A 1 191 ? 18.998 -4.342 -23.288 1.00 92.94 191 SER A N 1
ATOM 1487 C CA . SER A 1 191 ? 19.256 -4.510 -24.719 1.00 92.94 191 SER A CA 1
ATOM 1488 C C . SER A 1 191 ? 17.970 -4.393 -25.543 1.00 92.94 191 SER A C 1
ATOM 1490 O O . SER A 1 191 ? 17.927 -3.631 -26.511 1.00 92.94 191 SER A O 1
ATOM 1492 N N . ALA A 1 192 ? 16.895 -5.077 -25.137 1.00 92.56 192 ALA A N 1
ATOM 1493 C CA . ALA A 1 192 ? 15.603 -4.987 -25.812 1.00 92.56 192 ALA A CA 1
ATOM 1494 C C . ALA A 1 192 ? 15.034 -3.562 -25.772 1.00 92.56 192 ALA A C 1
ATOM 1496 O O . ALA A 1 192 ? 14.572 -3.056 -26.794 1.00 92.56 192 ALA A O 1
ATOM 1497 N N . ALA A 1 193 ? 15.126 -2.890 -24.621 1.00 91.50 193 ALA A N 1
ATOM 1498 C CA . ALA A 1 193 ? 14.719 -1.498 -24.464 1.00 91.50 193 ALA A CA 1
ATOM 1499 C C . ALA A 1 193 ? 15.471 -0.556 -25.423 1.00 91.50 193 ALA A C 1
ATOM 1501 O O . ALA A 1 193 ? 14.836 0.249 -26.105 1.00 91.50 193 ALA A O 1
ATOM 1502 N N . ASN A 1 194 ? 16.795 -0.688 -25.537 1.00 93.06 194 ASN A N 1
ATOM 1503 C CA . ASN A 1 194 ? 17.591 0.132 -26.453 1.00 93.06 194 ASN A CA 1
ATOM 1504 C C . ASN A 1 194 ? 17.196 -0.098 -27.916 1.00 93.06 194 ASN A C 1
ATOM 1506 O O . ASN A 1 194 ? 16.963 0.864 -28.640 1.00 93.06 194 ASN A O 1
ATOM 1510 N N . ARG A 1 195 ? 17.023 -1.358 -28.334 1.00 94.00 195 ARG A N 1
ATOM 1511 C CA . ARG A 1 195 ? 16.618 -1.688 -29.712 1.00 94.00 195 ARG A CA 1
ATOM 1512 C C . ARG A 1 195 ? 15.235 -1.147 -30.072 1.00 94.00 195 ARG A C 1
ATOM 1514 O O . ARG A 1 195 ? 15.006 -0.735 -31.206 1.00 94.00 195 ARG A O 1
ATOM 1521 N N . LEU A 1 196 ? 14.307 -1.137 -29.117 1.00 92.19 196 LEU A N 1
ATOM 1522 C CA . LEU A 1 196 ? 12.998 -0.508 -29.297 1.00 92.19 196 LEU A CA 1
ATOM 1523 C C . LEU A 1 196 ? 13.135 1.010 -29.454 1.00 92.19 196 LEU A C 1
ATOM 1525 O O . LEU A 1 196 ? 12.543 1.579 -30.368 1.00 92.19 196 LEU A O 1
ATOM 1529 N N . ALA A 1 197 ? 13.938 1.653 -28.603 1.00 91.38 197 ALA A N 1
ATOM 1530 C CA . ALA A 1 197 ? 14.172 3.093 -28.665 1.00 91.38 197 ALA A CA 1
ATOM 1531 C C . ALA A 1 197 ? 14.845 3.520 -29.983 1.00 91.38 197 ALA A C 1
ATOM 1533 O O . ALA A 1 197 ? 14.417 4.492 -30.602 1.00 91.38 197 ALA A O 1
ATOM 1534 N N . GLU A 1 198 ? 15.837 2.763 -30.459 1.00 93.56 198 GLU A N 1
ATOM 1535 C CA . GLU A 1 198 ? 16.492 2.964 -31.762 1.00 93.56 198 GLU A CA 1
ATOM 1536 C C . GLU A 1 198 ? 15.508 2.846 -32.935 1.00 93.56 198 GLU A C 1
ATOM 1538 O O . GLU A 1 198 ? 15.627 3.566 -33.923 1.00 93.56 198 GLU A O 1
ATOM 1543 N N . ALA A 1 199 ? 14.493 1.987 -32.808 1.00 91.56 199 ALA A N 1
ATOM 1544 C CA . ALA A 1 199 ? 13.406 1.855 -33.775 1.00 91.56 199 ALA A CA 1
ATOM 1545 C C . ALA A 1 199 ? 12.322 2.949 -33.644 1.00 91.56 199 ALA A C 1
ATOM 1547 O O . ALA A 1 199 ? 11.275 2.860 -34.287 1.00 91.56 199 ALA A O 1
ATOM 1548 N N . GLY A 1 200 ? 12.538 3.966 -32.801 1.00 91.00 200 GLY A N 1
ATOM 1549 C CA . GLY A 1 200 ? 11.584 5.048 -32.549 1.00 91.00 200 GLY A CA 1
ATOM 1550 C C . GLY A 1 200 ? 10.383 4.637 -31.692 1.00 91.00 200 GLY A C 1
ATOM 1551 O O . GLY A 1 200 ? 9.388 5.360 -31.639 1.00 91.00 200 GLY A O 1
ATOM 1552 N N . LEU A 1 201 ? 10.445 3.479 -31.028 1.00 88.69 201 LEU A N 1
ATOM 1553 C CA . LEU A 1 201 ? 9.383 2.982 -30.160 1.00 88.69 201 LEU A CA 1
ATOM 1554 C C . LEU A 1 201 ? 9.590 3.443 -28.721 1.00 88.69 201 LEU A C 1
ATOM 1556 O O . LEU A 1 201 ? 10.705 3.593 -28.225 1.00 88.69 201 LEU A O 1
ATOM 1560 N N . SER A 1 202 ? 8.482 3.671 -28.025 1.00 83.31 202 SER A N 1
ATOM 1561 C CA . SER A 1 202 ? 8.523 4.235 -26.681 1.00 83.31 202 SER A CA 1
ATOM 1562 C C . SER A 1 202 ? 8.794 3.161 -25.630 1.00 83.31 202 SER A C 1
ATOM 1564 O O . SER A 1 202 ? 8.034 2.200 -25.488 1.00 83.31 202 SER A O 1
ATOM 1566 N N . VAL A 1 203 ? 9.837 3.380 -24.830 1.00 84.50 203 VAL A N 1
ATOM 1567 C CA . VAL A 1 203 ? 10.113 2.625 -23.606 1.00 84.50 203 VAL A CA 1
ATOM 1568 C C . VAL A 1 203 ? 9.842 3.529 -22.415 1.00 84.50 203 VAL A C 1
ATOM 1570 O O . VAL A 1 203 ? 10.411 4.614 -22.315 1.00 84.50 203 VAL A O 1
ATOM 1573 N N . ALA A 1 204 ? 8.946 3.118 -21.521 1.00 78.69 204 ALA A N 1
ATOM 1574 C CA . ALA A 1 204 ? 8.541 3.964 -20.406 1.00 78.69 204 ALA A CA 1
ATOM 1575 C C . ALA A 1 204 ? 8.360 3.187 -19.106 1.00 78.69 204 ALA A C 1
ATOM 1577 O O . ALA A 1 204 ? 7.854 2.067 -19.081 1.00 78.69 204 ALA A O 1
ATOM 1578 N N . PHE A 1 205 ? 8.688 3.858 -18.008 1.00 72.25 205 PHE A N 1
ATOM 1579 C CA . PHE A 1 205 ? 8.298 3.465 -16.665 1.00 72.25 205 PHE A CA 1
ATOM 1580 C C . PHE A 1 205 ? 7.032 4.235 -16.280 1.00 72.25 205 PHE A C 1
ATOM 1582 O O . PHE A 1 205 ? 7.041 5.468 -16.278 1.00 72.25 205 PHE A O 1
ATOM 1589 N N . ARG A 1 206 ? 5.922 3.544 -15.994 1.00 66.94 206 ARG A N 1
ATOM 1590 C CA . ARG A 1 206 ? 4.637 4.201 -15.682 1.00 66.94 206 ARG A CA 1
ATOM 1591 C C . ARG A 1 206 ? 4.003 3.659 -14.403 1.00 66.94 206 ARG A C 1
ATOM 1593 O O . ARG A 1 206 ? 3.878 2.451 -14.225 1.00 66.94 206 ARG A O 1
ATOM 1600 N N . SER A 1 207 ? 3.539 4.573 -13.548 1.00 54.75 207 SER A N 1
ATOM 1601 C CA . SER A 1 207 ? 2.642 4.255 -12.429 1.00 54.75 207 SER A CA 1
ATOM 1602 C C . SER A 1 207 ? 1.221 4.001 -12.943 1.00 54.75 207 SER A C 1
ATOM 1604 O O . SER A 1 207 ? 0.757 4.686 -13.854 1.00 54.75 207 SER A O 1
ATOM 1606 N N . ILE A 1 208 ? 0.507 3.050 -12.332 1.00 51.72 208 ILE A N 1
ATOM 1607 C CA . ILE A 1 208 ? -0.905 2.748 -12.632 1.00 51.72 208 ILE A CA 1
ATOM 1608 C C . ILE A 1 208 ? -1.861 3.862 -12.159 1.00 51.72 208 ILE A C 1
ATOM 1610 O O . ILE A 1 208 ? -2.975 3.966 -12.673 1.00 51.72 208 ILE A O 1
ATOM 1614 N N . SER A 1 209 ? -1.441 4.729 -11.229 1.00 46.78 209 SER A N 1
ATOM 1615 C CA . SER A 1 209 ? -2.327 5.726 -10.602 1.00 46.78 209 SER A CA 1
ATOM 1616 C C . SER A 1 209 ? -2.788 6.864 -11.524 1.00 46.78 209 SER A C 1
ATOM 1618 O O . SER A 1 209 ? -3.722 7.581 -11.178 1.00 46.78 209 SER A O 1
ATOM 1620 N N . THR A 1 210 ? -2.197 7.031 -12.709 1.00 39.72 210 THR A N 1
ATOM 1621 C CA . THR A 1 210 ? -2.570 8.083 -13.664 1.00 39.72 210 THR A CA 1
ATOM 1622 C C . THR A 1 210 ? -3.297 7.510 -14.879 1.00 39.72 210 THR A C 1
ATOM 1624 O O . THR A 1 210 ? -2.786 7.503 -15.998 1.00 39.72 210 THR A O 1
ATOM 1627 N N . ARG A 1 211 ? -4.556 7.086 -14.702 1.00 38.16 211 ARG A N 1
ATOM 1628 C CA . ARG A 1 211 ? -5.487 7.075 -15.842 1.00 38.16 211 ARG A CA 1
ATOM 1629 C C . ARG A 1 211 ? -5.823 8.526 -16.189 1.00 38.16 211 ARG A C 1
ATOM 1631 O O . ARG A 1 211 ? -6.781 9.086 -15.672 1.00 38.16 211 ARG A O 1
ATOM 1638 N N . ARG A 1 212 ? -5.044 9.146 -17.078 1.00 37.88 212 ARG A N 1
ATOM 1639 C CA . ARG A 1 212 ? -5.610 10.200 -17.928 1.00 37.88 212 ARG A CA 1
ATOM 1640 C C . ARG A 1 212 ? -6.638 9.493 -18.810 1.00 37.88 212 ARG A C 1
ATOM 1642 O O . ARG A 1 212 ? -6.275 8.519 -19.469 1.00 37.88 212 ARG A O 1
ATOM 1649 N N . SER A 1 213 ? -7.900 9.932 -18.801 1.00 33.66 213 SER A N 1
ATOM 1650 C CA . SER A 1 213 ? -8.787 9.608 -19.925 1.00 33.66 213 SER A CA 1
ATOM 1651 C C . SER A 1 213 ? -8.026 9.982 -21.194 1.00 33.66 213 SER A C 1
ATOM 1653 O O . SER A 1 213 ? -7.500 11.100 -21.232 1.00 33.66 213 SER A O 1
ATOM 1655 N N . PRO A 1 214 ? -7.888 9.073 -22.175 1.00 35.28 214 PRO A N 1
ATOM 1656 C CA . PRO A 1 214 ? -7.234 9.426 -23.420 1.00 35.28 214 PRO A CA 1
ATOM 1657 C C . PRO A 1 214 ? -7.987 10.627 -23.985 1.00 35.28 214 PRO A C 1
ATOM 1659 O O . PRO A 1 214 ? -9.213 10.595 -24.128 1.00 35.28 214 PRO A O 1
ATOM 1662 N N . SER A 1 215 ? -7.269 11.724 -24.208 1.00 40.41 215 SER A N 1
ATOM 1663 C CA . SER A 1 215 ? -7.842 12.822 -24.973 1.00 40.41 215 SER A CA 1
ATOM 1664 C C . SER A 1 215 ? -8.041 12.317 -26.403 1.00 40.41 215 SER A C 1
ATOM 1666 O O . SER A 1 215 ? -7.326 11.419 -26.847 1.00 40.41 215 SER A O 1
ATOM 1668 N N . SER A 1 216 ? -9.003 12.861 -27.146 1.00 39.28 216 SER A N 1
ATOM 1669 C CA . SER A 1 216 ? -9.246 12.460 -28.540 1.00 39.28 216 SER A CA 1
ATOM 1670 C C . SER A 1 216 ? -8.001 12.585 -29.439 1.00 39.28 216 SER A C 1
ATOM 1672 O O . SER A 1 216 ? -7.939 11.920 -30.468 1.00 39.28 216 SER A O 1
ATOM 1674 N N . ALA A 1 217 ? -6.983 13.349 -29.024 1.00 38.44 217 ALA A N 1
ATOM 1675 C CA . ALA A 1 217 ? -5.688 13.470 -29.697 1.00 38.44 217 ALA A CA 1
ATOM 1676 C C . ALA A 1 217 ? -4.726 12.281 -29.468 1.00 38.44 217 ALA A C 1
ATOM 1678 O O . ALA A 1 217 ? -3.806 12.088 -30.255 1.00 38.44 217 ALA A O 1
ATOM 1679 N N . ASP A 1 218 ? -4.944 11.446 -28.445 1.00 41.75 218 ASP A N 1
ATOM 1680 C CA . ASP A 1 218 ? -4.138 10.238 -28.188 1.00 41.75 218 ASP A CA 1
ATOM 1681 C C . ASP A 1 218 ? -4.615 9.026 -29.015 1.00 41.75 218 ASP A C 1
ATOM 1683 O O . ASP A 1 218 ? -4.032 7.945 -28.940 1.00 41.75 218 ASP A O 1
ATOM 1687 N N . SER A 1 219 ? -5.686 9.188 -29.802 1.00 36.16 219 SER A N 1
ATOM 1688 C CA . SER A 1 219 ? -6.265 8.121 -30.628 1.00 36.16 219 SER A CA 1
ATOM 1689 C C . SER A 1 219 ? -5.547 7.899 -31.969 1.00 36.16 219 SER A C 1
ATOM 1691 O O . SER A 1 219 ? -5.755 6.860 -32.592 1.00 36.16 219 SER A O 1
ATOM 1693 N N . GLU A 1 220 ? -4.658 8.810 -32.387 1.00 32.69 220 GLU A N 1
ATOM 1694 C CA . GLU A 1 220 ? -3.958 8.725 -33.683 1.00 32.69 220 GLU A CA 1
ATOM 1695 C C . GLU A 1 220 ? -2.490 8.280 -33.599 1.00 32.69 220 GLU A C 1
ATOM 1697 O O . GLU A 1 220 ? -1.877 7.979 -34.622 1.00 32.69 220 GLU A O 1
ATOM 1702 N N . ALA A 1 221 ? -1.925 8.127 -32.401 1.00 34.72 221 ALA A N 1
ATOM 1703 C CA . ALA A 1 221 ? -0.604 7.533 -32.230 1.00 34.72 221 ALA A CA 1
ATOM 1704 C C . ALA A 1 221 ? -0.749 6.138 -31.617 1.00 34.72 221 ALA A C 1
ATOM 1706 O O . ALA A 1 221 ? -0.656 5.948 -30.404 1.00 34.72 221 ALA A O 1
ATOM 1707 N N . CYS A 1 222 ? -0.943 5.134 -32.476 1.00 34.47 222 CYS A N 1
ATOM 1708 C CA . CYS A 1 222 ? -0.750 3.723 -32.140 1.00 34.47 222 CYS A CA 1
ATOM 1709 C C . CYS A 1 222 ? 0.751 3.452 -31.912 1.00 34.47 222 CYS A C 1
ATOM 1711 O O . CYS A 1 222 ? 1.383 2.662 -32.611 1.00 34.47 222 CYS A O 1
ATOM 1713 N N . THR A 1 223 ? 1.362 4.179 -30.979 1.00 44.28 223 THR A N 1
ATOM 1714 C CA . THR A 1 223 ? 2.760 4.015 -30.620 1.00 44.28 223 THR A CA 1
ATOM 1715 C C . THR A 1 223 ? 2.883 2.630 -29.995 1.00 44.28 223 THR A C 1
ATOM 1717 O O . THR A 1 223 ? 2.155 2.275 -29.066 1.00 44.28 223 THR A O 1
ATOM 1720 N N . ARG A 1 224 ? 3.763 1.802 -30.552 1.00 53.84 224 ARG A N 1
ATOM 1721 C CA . ARG A 1 224 ? 4.090 0.484 -30.007 1.00 53.84 224 ARG A CA 1
ATOM 1722 C C . ARG A 1 224 ? 5.031 0.698 -28.824 1.00 53.84 224 ARG A C 1
ATOM 1724 O O . ARG A 1 224 ? 5.995 1.452 -28.949 1.00 53.84 224 ARG A O 1
ATOM 1731 N N . HIS A 1 225 ? 4.726 0.117 -27.666 1.00 58.94 225 HIS A N 1
ATOM 1732 C CA . HIS A 1 225 ? 5.413 0.445 -26.413 1.00 58.94 225 HIS A CA 1
ATOM 1733 C C . HIS A 1 225 ? 5.970 -0.789 -25.695 1.00 58.94 225 HIS A C 1
ATOM 1735 O O . HIS A 1 225 ? 5.340 -1.847 -25.672 1.00 58.94 225 HIS A O 1
ATOM 1741 N N . LEU A 1 226 ? 7.095 -0.601 -25.001 1.00 66.44 226 LEU A N 1
ATOM 1742 C CA . LEU A 1 226 ? 7.482 -1.396 -23.834 1.00 66.44 226 LEU A CA 1
ATOM 1743 C C . LEU A 1 226 ? 7.233 -0.539 -22.589 1.00 66.44 226 LEU A C 1
ATOM 1745 O O . LEU A 1 226 ? 7.801 0.542 -22.436 1.00 66.44 226 LEU A O 1
ATOM 1749 N N . ILE A 1 227 ? 6.351 -0.998 -21.707 1.00 64.88 227 ILE A N 1
ATOM 1750 C CA . ILE A 1 227 ? 5.979 -0.284 -20.487 1.00 64.88 227 ILE A CA 1
ATOM 1751 C C . ILE A 1 227 ? 6.337 -1.154 -19.290 1.00 64.88 227 ILE A C 1
ATOM 1753 O O . ILE A 1 227 ? 5.682 -2.165 -19.035 1.00 64.88 227 ILE A O 1
ATOM 1757 N N . ILE A 1 228 ? 7.329 -0.725 -18.511 1.00 57.38 228 ILE A N 1
ATOM 1758 C CA . ILE A 1 228 ? 7.495 -1.239 -17.154 1.00 57.38 228 ILE A CA 1
ATOM 1759 C C . ILE A 1 228 ? 6.453 -0.532 -16.301 1.00 57.38 228 ILE A C 1
ATOM 1761 O O . ILE A 1 228 ? 6.508 0.685 -16.097 1.00 57.38 228 ILE A O 1
ATOM 1765 N N . ARG A 1 229 ? 5.478 -1.288 -15.812 1.00 55.22 229 ARG A N 1
ATOM 1766 C CA . ARG A 1 229 ? 4.572 -0.789 -14.792 1.00 55.22 229 ARG A CA 1
ATOM 1767 C C . ARG A 1 229 ? 5.123 -1.134 -13.439 1.00 55.22 229 ARG A C 1
ATOM 1769 O O . ARG A 1 229 ? 5.441 -2.286 -13.163 1.00 55.22 229 ARG A O 1
ATOM 1776 N N . THR A 1 230 ? 5.196 -0.126 -12.593 1.00 41.34 230 THR A N 1
ATOM 1777 C CA . THR A 1 230 ? 5.538 -0.338 -11.198 1.00 41.34 230 THR A CA 1
ATOM 1778 C C . THR A 1 230 ? 4.362 -0.098 -10.318 1.00 41.34 230 THR A C 1
ATOM 1780 O O . THR A 1 230 ? 3.354 0.515 -10.685 1.00 41.34 230 THR A O 1
ATOM 1783 N N . SER A 1 231 ? 4.456 -0.735 -9.175 1.00 45.69 231 SER A N 1
ATOM 1784 C CA . SER A 1 231 ? 3.341 -0.945 -8.303 1.00 45.69 231 SER A CA 1
ATOM 1785 C C . SER A 1 231 ? 3.900 -1.252 -6.918 1.00 45.69 231 SER A C 1
ATOM 1787 O O . SER A 1 231 ? 5.036 -1.716 -6.782 1.00 45.69 231 SER A O 1
ATOM 1789 N N . LYS A 1 232 ? 3.148 -0.854 -5.895 1.00 52.66 232 LYS A N 1
ATOM 1790 C CA . LYS A 1 232 ? 3.551 -0.929 -4.494 1.00 52.66 232 LYS A CA 1
ATOM 1791 C C . LYS A 1 232 ? 2.701 -2.006 -3.825 1.00 52.66 232 LYS A C 1
ATOM 1793 O O . LYS A 1 232 ? 1.486 -2.005 -3.979 1.00 52.66 232 LYS A O 1
ATOM 1798 N N . PHE A 1 233 ? 3.317 -2.875 -3.029 1.00 58.38 233 PHE A N 1
ATOM 1799 C CA . PHE A 1 233 ? 2.557 -3.675 -2.069 1.00 58.38 233 PHE A CA 1
ATOM 1800 C C . PHE A 1 233 ? 2.129 -2.783 -0.923 1.00 58.38 233 PHE A C 1
ATOM 1802 O O . PHE A 1 233 ? 2.956 -2.054 -0.362 1.00 58.38 233 PHE A O 1
ATOM 1809 N N . ILE A 1 234 ? 0.839 -2.816 -0.615 1.00 71.81 234 ILE A N 1
ATOM 1810 C CA . ILE A 1 234 ? 0.269 -1.883 0.334 1.00 71.81 234 ILE A CA 1
ATOM 1811 C C . ILE A 1 234 ? -0.552 -2.636 1.369 1.00 71.81 234 ILE A C 1
ATOM 1813 O O . ILE A 1 234 ? -1.356 -3.526 1.080 1.00 71.81 234 ILE A O 1
ATOM 1817 N N . TRP A 1 235 ? -0.279 -2.258 2.602 1.00 78.38 235 TRP A N 1
ATOM 1818 C CA . TRP A 1 235 ? -0.622 -2.967 3.808 1.00 78.38 235 TRP A CA 1
ATOM 1819 C C . TRP A 1 235 ? -1.324 -2.018 4.751 1.00 78.38 235 TRP A C 1
ATOM 1821 O O . TRP A 1 235 ? -1.154 -0.809 4.666 1.00 78.38 235 TRP A O 1
ATOM 1831 N N . THR A 1 236 ? -2.072 -2.559 5.690 1.00 82.44 236 THR A N 1
ATOM 1832 C CA . THR A 1 236 ? -2.566 -1.791 6.827 1.00 82.44 236 THR A CA 1
ATOM 1833 C C . THR A 1 236 ? -1.811 -2.195 8.071 1.00 82.44 236 THR A C 1
ATOM 1835 O O . THR A 1 236 ? -1.705 -3.387 8.364 1.00 82.44 236 THR A O 1
ATOM 1838 N N . ALA A 1 237 ? -1.334 -1.201 8.810 1.00 82.56 237 ALA A N 1
ATOM 1839 C CA . ALA A 1 237 ? -0.885 -1.380 10.178 1.00 82.56 237 ALA A CA 1
ATOM 1840 C C . ALA A 1 237 ? -1.966 -0.898 11.142 1.00 82.56 237 ALA A C 1
ATOM 1842 O O . ALA A 1 237 ? -2.737 0.010 10.814 1.00 82.56 237 ALA A O 1
ATOM 1843 N N . ALA A 1 238 ? -1.988 -1.480 12.337 1.00 82.75 238 ALA A N 1
ATOM 1844 C CA . ALA A 1 238 ? -2.902 -1.073 13.391 1.00 82.75 238 ALA A CA 1
ATOM 1845 C C . ALA A 1 238 ? -2.151 -0.469 14.579 1.00 82.75 238 ALA A C 1
ATOM 1847 O O . ALA A 1 238 ? -1.057 -0.904 14.952 1.00 82.75 238 ALA A O 1
ATOM 1848 N N . ARG A 1 239 ? -2.800 0.511 15.198 1.00 82.69 239 ARG A N 1
ATOM 1849 C CA . ARG A 1 239 ? -2.570 0.925 16.581 1.00 82.69 239 ARG A CA 1
ATOM 1850 C C . ARG A 1 239 ? -3.646 0.291 17.472 1.00 82.69 239 ARG A C 1
ATOM 1852 O O . ARG A 1 239 ? -4.607 -0.284 16.949 1.00 82.69 239 ARG A O 1
ATOM 1859 N N . PRO A 1 240 ? -3.512 0.360 18.807 1.00 73.12 240 PRO A N 1
ATOM 1860 C CA . PRO A 1 240 ? -4.550 -0.130 19.704 1.00 73.12 240 PRO A CA 1
ATOM 1861 C C . PRO A 1 240 ? -5.902 0.501 19.351 1.00 73.12 240 PRO A C 1
ATOM 1863 O O . PRO A 1 240 ? -6.015 1.721 19.258 1.00 73.12 240 PRO A O 1
ATOM 1866 N N . SER A 1 241 ? -6.914 -0.335 19.110 1.00 69.12 241 SER A N 1
ATOM 1867 C CA . SER A 1 241 ? -8.226 0.126 18.657 1.00 69.12 241 SER A CA 1
ATOM 1868 C C . SER A 1 241 ? -8.997 0.807 19.784 1.00 69.12 241 SER A C 1
ATOM 1870 O O . SER A 1 241 ? -9.060 0.275 20.889 1.00 69.12 241 SER A O 1
ATOM 1872 N N . ARG A 1 242 ? -9.679 1.915 19.472 1.00 78.56 242 ARG A N 1
ATOM 1873 C CA . ARG A 1 242 ? -10.619 2.591 20.389 1.00 78.56 242 ARG A CA 1
ATOM 1874 C C . ARG A 1 242 ? -12.000 1.927 20.463 1.00 78.56 242 ARG A C 1
ATOM 1876 O O . ARG A 1 242 ? -12.858 2.392 21.207 1.00 78.56 242 ARG A O 1
ATOM 1883 N N . LEU A 1 243 ? -12.229 0.866 19.686 1.00 82.75 243 LEU A N 1
ATOM 1884 C CA . LEU A 1 243 ? -13.478 0.112 19.721 1.00 82.75 243 LEU A CA 1
ATOM 1885 C C . LEU A 1 243 ? -13.601 -0.676 21.022 1.00 82.75 243 LEU A C 1
ATOM 1887 O O . LEU A 1 243 ? -12.667 -1.371 21.424 1.00 82.75 243 LEU A O 1
ATOM 1891 N N . SER A 1 244 ? -14.782 -0.618 21.628 1.00 80.31 244 SER A N 1
ATOM 1892 C CA . SER A 1 244 ? -15.168 -1.551 22.679 1.00 80.31 244 SER A CA 1
ATOM 1893 C C . SER A 1 244 ? -15.869 -2.761 22.062 1.00 80.31 244 SER A C 1
ATOM 1895 O O . SER A 1 244 ? -16.617 -2.640 21.087 1.00 80.31 244 SER A O 1
ATOM 1897 N N . SER A 1 245 ? -15.618 -3.934 22.638 1.00 77.06 245 SER A N 1
ATOM 1898 C CA . SER A 1 245 ? -16.366 -5.159 22.364 1.00 77.06 245 SER A CA 1
ATOM 1899 C C . SER A 1 245 ? -17.072 -5.604 23.638 1.00 77.06 245 SER A C 1
ATOM 1901 O O . SER A 1 245 ? -16.412 -5.781 24.665 1.00 77.06 245 SER A O 1
ATOM 1903 N N . SER A 1 246 ? -18.385 -5.814 23.579 1.00 67.00 246 SER A N 1
ATOM 1904 C CA . SER A 1 246 ? -19.150 -6.426 24.670 1.00 67.00 246 SER A CA 1
ATOM 1905 C C . SER A 1 246 ? -19.787 -7.725 24.201 1.00 67.00 246 SER A C 1
ATOM 1907 O O . SER A 1 246 ? -20.383 -7.773 23.121 1.00 67.00 246 SER A O 1
ATOM 1909 N N . MET A 1 247 ? -19.673 -8.767 25.026 1.00 47.78 247 MET A N 1
ATOM 1910 C CA . MET A 1 247 ? -20.480 -9.975 24.877 1.00 47.78 247 MET A CA 1
ATOM 1911 C C . MET A 1 247 ? -21.851 -9.726 25.521 1.00 47.78 247 MET A C 1
ATOM 1913 O O . MET A 1 247 ? -21.898 -9.089 26.579 1.00 47.78 247 MET A O 1
ATOM 1917 N N . PRO A 1 248 ? -22.958 -10.177 24.906 1.00 48.38 248 PRO A N 1
ATOM 1918 C CA . PRO A 1 248 ? -24.258 -10.138 25.563 1.00 48.38 248 PRO A CA 1
ATOM 1919 C C . PRO A 1 248 ? -24.211 -10.965 26.858 1.00 48.38 248 PRO A C 1
ATOM 1921 O O . PRO A 1 248 ? -23.565 -12.013 26.902 1.00 48.38 248 PRO A O 1
ATOM 1924 N N . ALA A 1 249 ? -24.832 -10.421 27.907 1.00 42.16 249 ALA A N 1
ATOM 1925 C CA . ALA A 1 249 ? -24.900 -11.004 29.248 1.00 42.16 249 ALA A CA 1
ATOM 1926 C C . ALA A 1 249 ? -25.793 -12.249 29.314 1.00 42.16 249 ALA A C 1
ATOM 1928 O O . ALA A 1 249 ? -26.779 -12.306 28.543 1.00 42.16 249 ALA A O 1
#

Radius of gyration: 29.99 Å; Cα contacts (8 Å, |Δi|>4): 335; chains: 1; bounding box: 106×62×66 Å